Protein AF-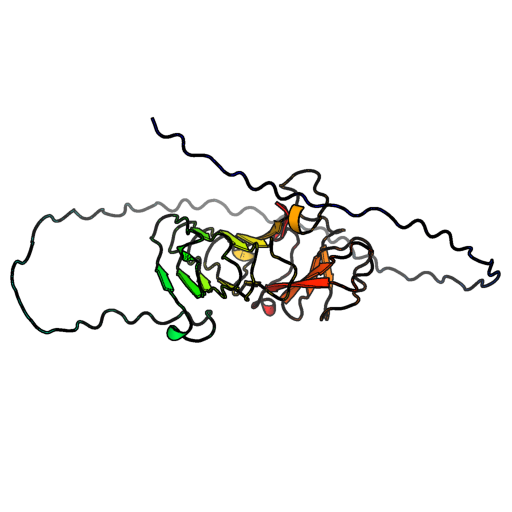A0A4Q5X1A2-F1 (afdb_monomer_lite)

Foldseek 3Di:
DDDDDDDDDDDDDDDDDDDDDDDDDDDDDDDDDDDDDDDDDDDDDDDDDDDDDDDDDDDDDDDDDPDDDDDDDDDDDDDDDDPPPDPPDFPPPLDPDGPVQAPEEAEADLEEEEDDLVCQPAAYEYEQHQYAYEAEAHDEPYQYEYANAHYAYEHAHAEYNEEHEYEDHAAAYEYEFNYDLPPYAYEYEDADVVRNHAYEYACVSQVNDDPDQWDQDDPLQEFEDEPPPAAWDPRFARHQWYAHLVFQWIWGQRPNPRGSGGIGTHYGHRVSVPDDDDSSRYTYD

Structure (mmCIF, N/CA/C/O backbone):
data_AF-A0A4Q5X1A2-F1
#
_entry.id   AF-A0A4Q5X1A2-F1
#
loop_
_atom_site.group_PDB
_atom_site.id
_atom_site.type_symbol
_atom_site.label_atom_id
_atom_site.label_alt_id
_atom_site.label_comp_id
_atom_site.label_asym_id
_atom_site.label_entity_id
_atom_site.label_seq_id
_atom_site.pdbx_PDB_ins_code
_atom_site.Cartn_x
_atom_site.Cartn_y
_atom_site.Cartn_z
_atom_site.occupancy
_atom_site.B_iso_or_equiv
_atom_site.auth_seq_id
_atom_site.auth_comp_id
_atom_site.auth_asym_id
_atom_site.auth_atom_id
_atom_site.pdbx_PDB_model_num
ATOM 1 N N . MET A 1 1 ? -47.545 12.948 -7.228 1.00 41.12 1 MET A N 1
ATOM 2 C CA . MET A 1 1 ? -46.654 12.732 -8.387 1.00 41.12 1 MET A CA 1
ATOM 3 C C . MET A 1 1 ? -45.621 13.848 -8.419 1.00 41.12 1 MET A C 1
ATOM 5 O O . MET A 1 1 ? -45.962 14.964 -8.785 1.00 41.12 1 MET A O 1
ATOM 9 N N . ARG A 1 2 ? -44.400 13.585 -7.950 1.00 36.50 2 ARG A N 1
ATOM 10 C CA . ARG A 1 2 ? -43.239 14.474 -8.102 1.00 36.50 2 ARG A CA 1
ATOM 11 C C . ARG A 1 2 ? -42.151 13.630 -8.758 1.00 36.50 2 ARG A C 1
ATOM 13 O O . ARG A 1 2 ? -41.716 12.661 -8.148 1.00 36.50 2 ARG A O 1
ATOM 20 N N . LEU A 1 3 ? -41.805 13.939 -10.007 1.00 39.50 3 LEU A N 1
ATOM 21 C CA . LEU A 1 3 ? -40.673 13.314 -10.687 1.00 39.50 3 LEU A CA 1
ATOM 22 C C . LEU A 1 3 ? -39.382 13.908 -10.115 1.00 39.50 3 LEU A 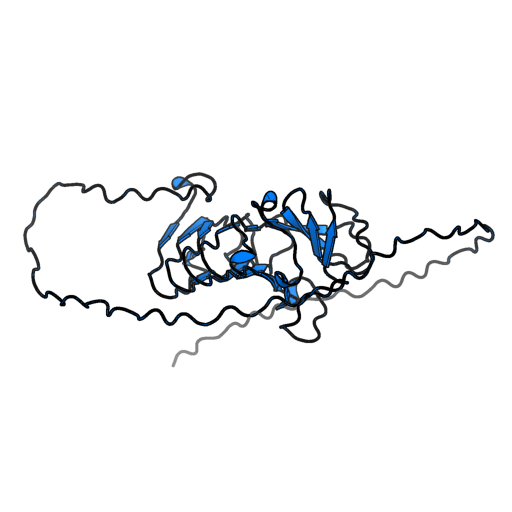C 1
ATOM 24 O O . LEU A 1 3 ? -39.215 15.126 -10.120 1.00 39.50 3 LEU A O 1
ATOM 28 N N . ARG A 1 4 ? -38.497 13.046 -9.608 1.00 50.09 4 ARG A N 1
ATOM 29 C CA . ARG A 1 4 ? -37.097 13.381 -9.334 1.00 50.09 4 ARG A CA 1
ATOM 30 C C . ARG A 1 4 ? -36.339 13.257 -10.655 1.00 50.09 4 ARG A C 1
ATOM 32 O O . ARG A 1 4 ? -36.390 12.206 -11.286 1.00 50.09 4 ARG A O 1
ATOM 39 N N . GLY A 1 5 ? -35.718 14.350 -11.090 1.00 40.12 5 GLY A N 1
ATOM 40 C CA . GLY A 1 5 ? -34.786 14.347 -12.210 1.00 40.12 5 GLY A CA 1
ATOM 41 C C . GLY A 1 5 ? -33.450 13.791 -11.738 1.00 40.12 5 GLY A C 1
ATOM 42 O O . GLY A 1 5 ? -32.886 14.303 -10.777 1.00 40.12 5 GLY A O 1
ATOM 43 N N . VAL A 1 6 ? -32.988 12.732 -12.393 1.00 44.62 6 VAL A N 1
ATOM 44 C CA . VAL A 1 6 ? -31.621 12.225 -12.272 1.00 44.62 6 VAL A CA 1
ATOM 45 C C . VAL A 1 6 ? -30.767 13.070 -13.213 1.00 44.62 6 VAL A C 1
ATOM 47 O O . VAL A 1 6 ? -31.041 13.124 -14.412 1.00 44.62 6 VAL A O 1
ATOM 50 N N . VAL A 1 7 ? -29.783 13.777 -12.664 1.00 36.59 7 VAL A N 1
ATOM 51 C CA . VAL A 1 7 ? -28.738 14.444 -13.442 1.00 36.59 7 VAL A CA 1
ATOM 52 C C . VAL A 1 7 ? -27.581 13.459 -13.516 1.00 36.59 7 VAL A C 1
ATOM 54 O O . VAL A 1 7 ? -26.894 13.245 -12.526 1.00 36.59 7 VAL A O 1
ATOM 57 N N . VAL A 1 8 ? -27.414 12.818 -14.670 1.00 40.81 8 VAL A N 1
ATOM 58 C CA . VAL A 1 8 ? -26.218 12.030 -14.982 1.00 40.81 8 VAL A CA 1
ATOM 59 C C . VAL A 1 8 ? -25.186 13.010 -15.530 1.00 40.81 8 VAL A C 1
ATOM 61 O O . VAL A 1 8 ? -25.390 13.580 -16.604 1.00 40.81 8 VAL A O 1
ATOM 64 N N . ALA A 1 9 ? -24.120 13.257 -14.774 1.00 37.28 9 ALA A N 1
ATOM 65 C CA . ALA A 1 9 ? -22.964 13.993 -15.262 1.00 37.28 9 ALA A CA 1
ATOM 66 C C . ALA A 1 9 ? -22.129 13.045 -16.133 1.00 37.28 9 ALA A C 1
ATOM 68 O O . ALA A 1 9 ? -21.483 12.131 -15.637 1.00 37.28 9 ALA A O 1
ATOM 69 N N . LEU A 1 10 ? -22.206 13.233 -17.449 1.00 38.81 10 LEU A N 1
ATOM 70 C CA . LEU A 1 10 ? -21.356 12.552 -18.419 1.00 38.81 10 LEU A CA 1
ATOM 71 C C . LEU A 1 10 ? -20.043 13.338 -18.521 1.00 38.81 10 LEU A C 1
ATOM 73 O O . LEU A 1 10 ? -20.031 14.435 -19.083 1.00 38.81 10 LEU A O 1
ATOM 77 N N . VAL A 1 11 ? -18.956 12.801 -17.967 1.00 38.81 11 VAL A N 1
ATOM 78 C CA . VAL A 1 11 ? -17.607 13.343 -18.171 1.00 38.81 11 VAL A CA 1
ATOM 79 C C . VAL A 1 11 ? -17.145 12.918 -19.564 1.00 38.81 11 VAL A C 1
ATOM 81 O O . VAL A 1 11 ? -16.980 11.737 -19.852 1.00 38.81 11 VAL A O 1
ATOM 84 N N . LEU A 1 12 ? -17.016 13.892 -20.464 1.00 38.06 12 LEU A N 1
ATOM 85 C CA . LEU A 1 12 ? -16.553 13.690 -21.833 1.00 38.06 12 LEU A CA 1
ATOM 86 C C . LEU A 1 12 ? -15.067 14.069 -21.897 1.00 38.06 12 LEU A C 1
ATOM 88 O O . LEU A 1 12 ? -14.736 15.255 -21.900 1.00 38.06 12 LEU A O 1
ATOM 92 N N . VAL A 1 13 ? -14.177 13.078 -21.954 1.00 41.12 13 VAL A N 1
ATOM 93 C CA . VAL A 1 13 ? -12.744 13.305 -22.192 1.00 41.12 13 VAL A CA 1
ATOM 94 C C . VAL A 1 13 ? -12.543 13.604 -23.681 1.00 41.12 13 VAL A C 1
ATOM 96 O O . VAL A 1 13 ? -12.752 12.755 -24.547 1.00 41.12 13 VAL A O 1
ATOM 99 N N . LEU A 1 14 ? -12.191 14.851 -23.997 1.00 37.91 14 LEU A N 1
ATOM 100 C CA . LEU A 1 14 ? -11.848 15.294 -25.349 1.00 37.91 14 LEU A CA 1
ATOM 101 C C . LEU A 1 14 ? -10.360 15.030 -25.608 1.00 37.91 14 LEU A C 1
ATOM 103 O O . LEU A 1 14 ? -9.511 15.848 -25.263 1.00 37.91 14 LEU A O 1
ATOM 107 N N . ALA A 1 15 ? -10.050 13.915 -26.270 1.00 39.47 15 ALA A N 1
ATOM 108 C CA . ALA A 1 15 ? -8.731 13.690 -26.851 1.00 39.47 15 ALA A CA 1
ATOM 109 C C . ALA A 1 15 ? -8.497 14.683 -28.007 1.00 39.47 15 ALA A C 1
ATOM 111 O O . ALA A 1 15 ? -9.143 14.622 -29.058 1.00 39.47 15 ALA A O 1
ATOM 112 N N . SER A 1 16 ? -7.579 15.629 -27.805 1.00 50.22 16 SER A N 1
ATOM 113 C CA . SER A 1 16 ? -7.167 16.601 -28.817 1.00 50.22 16 SER A CA 1
ATOM 114 C C . SER A 1 16 ? -6.125 15.987 -29.754 1.00 50.22 16 SER A C 1
ATOM 116 O O . SER A 1 16 ? -4.925 16.067 -29.509 1.00 50.22 16 SER A O 1
ATOM 118 N N . ALA A 1 17 ? -6.578 15.427 -30.874 1.00 47.50 17 ALA A N 1
ATOM 119 C CA . ALA A 1 17 ? -5.714 15.095 -32.001 1.00 47.50 17 ALA A CA 1
ATOM 120 C C . ALA A 1 17 ? -5.548 16.310 -32.931 1.00 47.50 17 ALA A C 1
ATOM 122 O O . ALA A 1 17 ? -6.506 16.704 -33.596 1.00 47.50 17 ALA A O 1
ATOM 123 N N . CYS A 1 18 ? -4.339 16.878 -33.022 1.00 41.91 18 CYS A N 1
ATOM 124 C CA . CYS A 1 18 ? -3.828 17.544 -34.233 1.00 41.91 18 CYS A CA 1
ATOM 125 C C . CYS A 1 18 ? -2.366 17.985 -34.068 1.00 41.91 18 CYS A C 1
ATOM 127 O O . CYS A 1 18 ? -2.064 18.821 -33.222 1.00 41.91 18 CYS A O 1
ATOM 129 N N . GLY A 1 19 ? -1.479 17.511 -34.952 1.00 39.69 19 GLY A N 1
ATOM 130 C CA . GLY A 1 19 ? -0.118 18.043 -35.031 1.00 39.69 19 GLY A CA 1
ATOM 131 C C . GLY A 1 19 ? 0.848 17.335 -35.981 1.00 39.69 19 GLY A C 1
ATOM 132 O O . GLY A 1 19 ? 1.972 17.054 -35.586 1.00 39.69 19 GLY A O 1
ATOM 133 N N . GLU A 1 20 ? 0.456 17.053 -37.229 1.00 48.28 20 GLU A N 1
ATOM 134 C CA . GLU A 1 20 ? 1.381 16.599 -38.284 1.00 48.28 20 GLU A CA 1
ATOM 135 C C . GLU A 1 20 ? 2.500 17.631 -38.536 1.00 48.28 20 GLU A C 1
ATOM 137 O O . GLU A 1 20 ? 2.298 18.659 -39.186 1.00 48.28 20 GLU A O 1
ATOM 142 N N . GLY A 1 21 ? 3.713 17.326 -38.068 1.00 45.66 21 GLY A N 1
ATOM 143 C CA . GLY A 1 21 ? 4.935 18.079 -38.346 1.00 45.66 21 GLY A CA 1
ATOM 144 C C . GLY A 1 21 ? 5.944 17.252 -39.141 1.00 45.66 21 GLY A C 1
ATOM 145 O O . GLY A 1 21 ? 6.833 16.623 -38.577 1.00 45.66 21 GLY A O 1
ATOM 146 N N . ARG A 1 22 ? 5.844 17.264 -40.477 1.00 54.28 22 ARG A N 1
ATOM 147 C CA . ARG A 1 22 ? 6.863 16.685 -41.374 1.00 54.28 22 ARG A CA 1
ATOM 148 C C . ARG A 1 22 ? 8.148 17.522 -41.336 1.00 54.28 22 ARG A C 1
ATOM 150 O O . ARG A 1 22 ? 8.231 18.554 -41.999 1.00 54.28 22 ARG A O 1
ATOM 157 N N . GLY A 1 23 ? 9.169 17.040 -40.629 1.00 47.88 23 GLY A N 1
ATOM 158 C CA . GLY A 1 23 ? 10.534 17.578 -40.642 1.00 47.88 23 GLY A CA 1
ATOM 159 C C . GLY A 1 23 ? 11.531 16.597 -41.266 1.00 47.88 23 GLY A C 1
ATOM 160 O O . GLY A 1 23 ? 11.718 15.490 -40.778 1.00 47.88 23 GLY A O 1
ATOM 161 N N . ARG A 1 24 ? 12.167 16.999 -42.372 1.00 45.41 24 ARG A N 1
ATOM 162 C CA . ARG A 1 24 ? 13.203 16.252 -43.109 1.00 45.41 24 ARG A CA 1
ATOM 163 C C . ARG A 1 24 ? 14.422 15.915 -42.233 1.00 45.41 24 ARG A C 1
ATOM 165 O O . ARG A 1 24 ? 15.010 16.822 -41.653 1.00 45.41 24 ARG A O 1
ATOM 172 N N . LYS A 1 25 ? 14.888 14.662 -42.278 1.00 47.09 25 LYS A N 1
ATOM 173 C CA . LYS A 1 25 ? 16.227 14.248 -41.814 1.00 47.09 25 LYS A CA 1
ATOM 174 C C . LYS A 1 25 ? 17.244 14.368 -42.967 1.00 47.09 25 LYS A C 1
ATOM 176 O O . LYS A 1 25 ? 16.955 13.858 -44.053 1.00 47.09 25 LYS A O 1
ATOM 181 N N . PRO A 1 26 ? 18.411 15.015 -42.790 1.00 56.75 26 PRO A N 1
ATOM 182 C CA . PRO A 1 26 ? 19.536 14.850 -43.701 1.00 56.75 26 PRO A CA 1
ATOM 183 C C . PRO A 1 26 ? 20.290 13.551 -43.387 1.00 56.75 26 PRO A C 1
ATOM 185 O O . PRO A 1 26 ? 20.388 13.130 -42.236 1.00 56.75 26 PRO A O 1
ATOM 188 N N . ALA A 1 27 ? 20.810 12.928 -44.441 1.00 49.41 27 ALA A N 1
ATOM 189 C CA . ALA A 1 27 ? 21.692 11.775 -44.370 1.00 49.41 27 ALA A CA 1
ATOM 190 C C . ALA A 1 27 ? 22.986 12.128 -43.620 1.00 49.41 27 ALA A C 1
ATOM 192 O O . ALA A 1 27 ? 23.636 13.122 -43.951 1.00 49.41 27 ALA A O 1
ATOM 193 N N . VAL A 1 28 ? 23.363 11.294 -42.651 1.00 52.69 28 VAL A N 1
ATOM 194 C CA . VAL A 1 28 ? 24.725 11.232 -42.118 1.00 52.69 28 VAL A CA 1
ATOM 195 C C . VAL A 1 28 ? 25.227 9.820 -42.361 1.00 52.69 28 VAL A C 1
ATOM 197 O O . VAL A 1 28 ? 24.638 8.841 -41.910 1.00 52.69 28 VAL A O 1
ATOM 200 N N . ASP A 1 29 ? 26.277 9.776 -43.165 1.00 49.78 29 ASP A N 1
ATOM 201 C CA . ASP A 1 29 ? 27.055 8.616 -43.558 1.00 49.78 29 ASP A CA 1
ATOM 202 C C . ASP A 1 29 ? 28.191 8.423 -42.539 1.00 49.78 29 ASP A C 1
ATOM 204 O O . ASP A 1 29 ? 28.798 9.407 -42.106 1.00 49.78 29 ASP A O 1
ATOM 208 N N . GLY A 1 30 ? 28.518 7.170 -42.221 1.00 44.53 30 GLY A N 1
ATOM 209 C CA . GLY A 1 30 ? 29.829 6.785 -41.689 1.00 44.53 30 GLY A CA 1
ATOM 210 C C . GLY A 1 30 ? 29.944 6.573 -40.176 1.00 44.53 30 GLY A C 1
ATOM 211 O O . GLY A 1 30 ? 29.879 7.511 -39.386 1.00 44.53 30 GLY A O 1
ATOM 212 N N . GLY A 1 31 ? 30.255 5.332 -39.789 1.00 42.59 31 GLY A N 1
ATOM 213 C CA . GLY A 1 31 ? 30.746 5.011 -38.450 1.00 42.59 31 GLY A CA 1
ATOM 214 C C . GLY A 1 31 ? 30.705 3.524 -38.117 1.00 42.59 31 GLY A C 1
ATOM 215 O O . GLY A 1 31 ? 29.957 3.122 -37.236 1.00 42.59 31 GLY A O 1
ATOM 216 N N . GLU A 1 32 ? 31.493 2.704 -38.817 1.00 47.75 32 GLU A N 1
ATOM 217 C CA . GLU A 1 32 ? 31.773 1.325 -38.400 1.00 47.75 32 GLU A CA 1
ATOM 218 C C . GLU A 1 32 ? 32.539 1.341 -37.063 1.00 47.75 32 GLU A C 1
ATOM 220 O O . GLU A 1 32 ? 33.658 1.850 -36.983 1.00 47.75 32 GLU A O 1
ATOM 225 N N . GLY A 1 33 ? 31.931 0.793 -36.008 1.00 42.25 33 GLY A N 1
ATOM 226 C CA . GLY A 1 33 ? 32.514 0.668 -34.672 1.00 42.25 33 GLY A CA 1
ATOM 227 C C . GLY A 1 33 ? 32.121 -0.671 -34.056 1.00 42.25 33 GLY A C 1
ATOM 228 O O . GLY A 1 33 ? 30.944 -0.932 -33.843 1.00 42.25 33 GLY A O 1
ATOM 229 N N . GLY A 1 34 ? 33.115 -1.536 -33.855 1.00 43.09 34 GLY A N 1
ATOM 230 C CA . GLY A 1 34 ? 32.984 -2.964 -33.567 1.00 43.09 34 GLY A CA 1
ATOM 231 C C . GLY A 1 34 ? 32.098 -3.356 -32.383 1.00 43.09 34 GLY A C 1
ATOM 232 O O . GLY A 1 34 ? 32.237 -2.847 -31.274 1.00 43.09 34 GLY A O 1
ATOM 233 N N . SER A 1 35 ? 31.271 -4.371 -32.620 1.00 43.28 35 SER A N 1
ATOM 234 C CA . SER A 1 35 ? 30.628 -5.179 -31.589 1.00 43.28 35 SER A CA 1
ATOM 235 C C . SER A 1 35 ? 31.590 -6.288 -31.150 1.00 43.28 35 SER A C 1
ATOM 237 O O . SER A 1 35 ? 31.894 -7.200 -31.920 1.00 43.28 35 SER A O 1
ATOM 239 N N . GLY A 1 36 ? 32.088 -6.200 -29.918 1.00 45.19 36 GLY A N 1
ATOM 240 C CA . GLY A 1 36 ? 32.589 -7.364 -29.188 1.00 45.19 36 GLY A CA 1
ATOM 241 C C . GLY A 1 36 ? 31.414 -8.041 -28.470 1.00 45.19 36 GLY A C 1
ATOM 242 O O . GLY A 1 36 ? 30.529 -7.328 -27.998 1.00 45.19 36 GLY A O 1
ATOM 243 N N . PRO A 1 37 ? 31.352 -9.380 -28.400 1.00 52.47 37 PRO A N 1
ATOM 244 C CA . PRO A 1 37 ? 30.303 -10.059 -27.652 1.00 52.47 37 PRO A CA 1
ATOM 245 C C . PRO A 1 37 ? 30.511 -9.841 -26.149 1.00 52.47 37 PRO A C 1
ATOM 247 O O . PRO A 1 37 ? 31.589 -10.112 -25.620 1.00 52.47 37 PRO A O 1
ATOM 250 N N . VAL A 1 38 ? 29.477 -9.336 -25.478 1.00 45.06 38 VAL A N 1
ATOM 251 C CA . VAL A 1 38 ? 29.376 -9.350 -24.017 1.00 45.06 38 VAL A CA 1
ATOM 252 C C . VAL A 1 38 ? 28.841 -10.729 -23.634 1.00 45.06 38 VAL A C 1
ATOM 254 O O . VAL A 1 38 ? 27.737 -11.097 -24.031 1.00 45.06 38 VAL A O 1
ATOM 257 N N . ASP A 1 39 ? 29.662 -11.502 -22.923 1.00 40.12 39 ASP A N 1
ATOM 258 C CA . ASP A 1 39 ? 29.277 -12.767 -22.297 1.00 40.12 39 ASP A CA 1
ATOM 259 C C . ASP A 1 39 ? 28.181 -12.499 -21.256 1.00 40.12 39 ASP A C 1
ATOM 261 O O . ASP A 1 39 ? 28.439 -11.933 -20.192 1.00 40.12 39 ASP A O 1
ATOM 265 N N . VAL A 1 40 ? 26.952 -12.912 -21.561 1.00 46.06 40 VAL A N 1
ATOM 266 C CA . VAL A 1 40 ? 25.879 -13.030 -20.571 1.00 46.06 40 VAL A CA 1
ATOM 267 C C . VAL A 1 40 ? 26.088 -14.364 -19.861 1.00 46.06 40 VAL A C 1
ATOM 269 O O . VAL A 1 40 ? 25.962 -15.432 -20.461 1.00 46.06 40 VAL A O 1
ATOM 272 N N . GLY A 1 41 ? 26.469 -14.288 -18.586 1.00 39.00 41 GLY A N 1
ATOM 273 C CA . GLY A 1 41 ? 26.680 -15.439 -17.718 1.00 39.00 41 GLY A CA 1
ATOM 274 C C . GLY A 1 41 ? 25.435 -16.318 -17.653 1.00 39.00 41 GLY A C 1
ATOM 275 O O . GLY A 1 41 ? 24.393 -15.922 -17.143 1.00 39.00 41 GLY A O 1
ATOM 276 N N . GLN A 1 42 ? 25.569 -17.526 -18.184 1.00 39.75 42 GLN A N 1
ATOM 277 C CA . GLN A 1 42 ? 24.570 -18.578 -18.154 1.00 39.75 42 GLN A CA 1
ATOM 278 C C . GLN A 1 42 ? 24.448 -19.099 -16.711 1.00 39.75 42 GLN A C 1
ATOM 280 O O . GLN A 1 42 ? 25.316 -19.832 -16.233 1.00 39.75 42 GLN A O 1
ATOM 285 N N . ALA A 1 43 ? 23.398 -18.686 -15.997 1.00 44.62 43 ALA A N 1
ATOM 286 C CA . ALA A 1 43 ? 23.054 -19.245 -14.694 1.00 44.62 43 ALA A CA 1
ATOM 287 C C . ALA A 1 43 ? 22.693 -20.730 -14.860 1.00 44.62 43 ALA A C 1
ATOM 289 O O . ALA A 1 43 ? 21.877 -21.106 -15.704 1.00 44.62 43 ALA A O 1
ATOM 290 N N . GLY A 1 44 ? 23.379 -21.583 -14.100 1.00 39.00 44 GLY A N 1
ATOM 291 C CA . GLY A 1 44 ? 23.218 -23.028 -14.152 1.00 39.00 44 GLY A CA 1
ATOM 292 C C . GLY A 1 44 ? 21.842 -23.461 -13.660 1.00 39.00 44 GLY A C 1
ATOM 293 O O . GLY A 1 44 ? 21.405 -23.063 -12.584 1.00 39.00 44 GLY A O 1
ATOM 294 N N . ALA A 1 45 ? 21.193 -24.326 -14.436 1.00 40.81 45 ALA A N 1
ATOM 295 C CA . ALA A 1 45 ? 20.041 -25.091 -13.992 1.00 40.81 45 ALA A CA 1
ATOM 296 C C . ALA A 1 45 ? 20.481 -26.048 -12.870 1.00 40.81 45 ALA A C 1
ATOM 298 O O . ALA A 1 45 ? 21.113 -27.074 -13.125 1.00 40.81 45 ALA A O 1
ATOM 299 N N . GLY A 1 46 ? 20.189 -25.679 -11.624 1.00 39.59 46 GLY A N 1
ATOM 300 C CA . GLY A 1 46 ? 20.204 -26.593 -10.490 1.00 39.59 46 GLY A CA 1
ATOM 301 C C . GLY A 1 46 ? 18.886 -27.357 -10.454 1.00 39.59 46 GLY A C 1
ATOM 302 O O . GLY A 1 46 ? 17.826 -26.758 -10.309 1.00 39.59 46 GLY A O 1
ATOM 303 N N . GLU A 1 47 ? 18.950 -28.675 -10.620 1.00 43.28 47 GLU A N 1
ATOM 304 C CA . GLU A 1 47 ? 17.814 -29.579 -10.450 1.00 43.28 47 GLU A CA 1
ATOM 305 C C . GLU A 1 47 ? 17.309 -29.511 -8.998 1.00 43.28 47 GLU A C 1
ATOM 307 O O . GLU A 1 47 ? 17.965 -29.995 -8.072 1.00 43.28 47 GLU A O 1
ATOM 312 N N . ALA A 1 48 ? 16.135 -28.911 -8.793 1.00 41.34 48 ALA A N 1
ATOM 313 C CA . ALA A 1 48 ? 15.439 -28.945 -7.516 1.00 41.34 48 ALA A CA 1
ATOM 314 C C . ALA A 1 48 ? 14.825 -30.338 -7.307 1.00 41.34 48 ALA A C 1
ATOM 316 O O . ALA A 1 48 ? 13.953 -30.786 -8.052 1.00 41.34 48 ALA A O 1
ATOM 317 N N . SER A 1 49 ? 15.312 -31.038 -6.284 1.00 51.91 49 SER A N 1
ATOM 318 C CA . SER A 1 49 ? 14.690 -32.258 -5.774 1.00 51.91 49 SER A CA 1
ATOM 319 C C . SER A 1 49 ? 13.417 -31.895 -5.011 1.00 51.91 49 SER A C 1
ATOM 321 O O . SER A 1 49 ? 13.449 -31.044 -4.127 1.00 51.91 49 SER A O 1
ATOM 323 N N . ALA A 1 50 ? 12.310 -32.556 -5.350 1.00 49.53 50 ALA A N 1
ATOM 324 C CA . ALA A 1 50 ? 11.020 -32.389 -4.690 1.00 49.53 50 ALA A CA 1
ATOM 325 C C . ALA A 1 50 ? 11.103 -32.713 -3.181 1.00 49.53 50 ALA A C 1
ATOM 327 O O . ALA A 1 50 ? 11.617 -33.782 -2.828 1.00 49.53 50 ALA A O 1
ATOM 328 N N . PRO A 1 51 ? 10.579 -31.857 -2.285 1.00 53.69 51 PRO A N 1
ATOM 329 C CA . PRO A 1 51 ? 10.407 -32.221 -0.889 1.00 53.69 51 PRO A CA 1
ATOM 330 C C . PRO A 1 51 ? 9.223 -33.182 -0.718 1.00 53.69 51 PRO A C 1
ATOM 332 O O . PRO A 1 51 ? 8.169 -33.050 -1.341 1.00 53.69 51 PRO A O 1
ATOM 335 N N . ALA A 1 52 ? 9.435 -34.188 0.127 1.00 49.50 52 ALA A N 1
ATOM 336 C CA . ALA A 1 52 ? 8.429 -35.158 0.528 1.00 49.50 52 ALA A CA 1
ATOM 337 C C . ALA A 1 52 ? 7.315 -34.488 1.348 1.00 49.50 52 ALA A C 1
ATOM 339 O O . ALA A 1 52 ? 7.591 -33.690 2.240 1.00 49.50 52 ALA A O 1
ATOM 340 N N . ALA A 1 53 ? 6.068 -34.863 1.061 1.00 47.09 53 ALA A N 1
ATOM 341 C CA . ALA A 1 53 ? 4.888 -34.443 1.807 1.00 47.09 53 ALA A CA 1
ATOM 342 C C . ALA A 1 53 ? 4.960 -34.906 3.278 1.00 47.09 53 ALA A C 1
ATOM 344 O O . ALA A 1 53 ? 5.169 -36.103 3.510 1.00 47.09 53 ALA A O 1
ATOM 345 N N . PRO A 1 54 ? 4.755 -34.020 4.270 1.00 57.75 54 PRO A N 1
ATOM 346 C CA . PRO A 1 54 ? 4.490 -34.451 5.630 1.00 57.75 54 PRO A CA 1
ATOM 347 C C . PRO A 1 54 ? 3.025 -34.872 5.795 1.00 57.75 54 PRO A C 1
ATOM 349 O O . PRO A 1 54 ? 2.090 -34.252 5.290 1.00 57.75 54 PRO A O 1
ATOM 352 N N . GLU A 1 55 ? 2.872 -35.993 6.491 1.00 46.03 55 GLU A N 1
ATOM 353 C CA . GLU A 1 55 ? 1.625 -36.680 6.793 1.00 46.03 55 GLU A CA 1
ATOM 354 C C . GLU A 1 55 ? 0.712 -35.856 7.714 1.00 46.03 55 GLU A C 1
ATOM 356 O O . GLU A 1 55 ? 1.167 -35.128 8.596 1.00 46.03 55 GLU A O 1
ATOM 361 N N . GLY A 1 56 ? -0.597 -36.006 7.501 1.00 46.69 56 GLY A N 1
ATOM 362 C CA . GLY A 1 56 ? -1.642 -35.264 8.192 1.00 46.69 56 GLY A CA 1
ATOM 363 C C . GLY A 1 56 ? -1.682 -35.470 9.708 1.00 46.69 56 GLY A C 1
ATOM 364 O O . GLY A 1 56 ? -1.596 -36.589 10.217 1.00 46.69 56 GLY A O 1
ATOM 365 N N . GLY A 1 57 ? -1.914 -34.367 10.417 1.00 42.09 57 GLY A N 1
ATOM 366 C CA . GLY A 1 57 ? -2.317 -34.339 11.816 1.00 42.09 57 GLY A CA 1
ATOM 367 C C . GLY A 1 57 ? -3.715 -33.743 11.939 1.00 42.09 57 GLY A C 1
ATOM 368 O O . GLY A 1 57 ? -3.890 -32.536 11.837 1.00 42.09 57 GLY A O 1
ATOM 369 N N . SER A 1 58 ? -4.720 -34.588 12.161 1.00 49.16 58 SER A N 1
ATOM 370 C CA . SER A 1 58 ? -6.072 -34.160 12.526 1.00 49.16 58 SER A CA 1
ATOM 371 C C . SER A 1 58 ? -6.103 -33.768 14.009 1.00 49.16 58 SER A C 1
ATOM 373 O O . SER A 1 58 ? -6.220 -34.640 14.875 1.00 49.16 58 SER A O 1
ATOM 375 N N . GLY A 1 59 ? -5.967 -32.475 14.304 1.00 42.66 59 GLY A N 1
ATOM 376 C CA . GLY A 1 59 ? -6.230 -31.900 15.624 1.00 42.66 59 GLY A CA 1
ATOM 377 C C . GLY A 1 59 ? -7.716 -31.584 15.767 1.00 42.66 59 GLY A C 1
ATOM 378 O O . GLY A 1 59 ? -8.274 -30.855 14.954 1.00 42.66 59 GLY A O 1
ATOM 379 N N . GLY A 1 60 ? -8.375 -32.196 16.750 1.00 40.16 60 GLY A N 1
ATOM 380 C CA . GLY A 1 60 ? -9.797 -32.002 17.015 1.00 40.16 60 GLY A CA 1
ATOM 381 C C . GLY A 1 60 ? -10.089 -30.618 17.588 1.00 40.16 60 GLY A C 1
ATOM 382 O O . GLY A 1 60 ? -9.440 -30.196 18.540 1.00 40.16 60 GLY A O 1
ATOM 383 N N . ALA A 1 61 ? -11.095 -29.955 17.022 1.00 40.66 61 ALA A N 1
ATOM 384 C CA . ALA A 1 61 ? -11.718 -28.779 17.607 1.00 40.66 61 ALA A CA 1
ATOM 385 C C . ALA A 1 61 ? -12.438 -29.171 18.908 1.00 40.66 61 ALA A C 1
ATOM 387 O O . ALA A 1 61 ? -13.314 -30.044 18.905 1.00 40.66 61 ALA A O 1
ATOM 388 N N . GLU A 1 62 ? -12.063 -28.538 20.018 1.00 49.97 62 GLU A N 1
ATOM 389 C CA . GLU A 1 62 ? -12.877 -28.544 21.231 1.00 49.97 62 GLU A CA 1
ATOM 390 C C . GLU A 1 62 ? -14.054 -27.565 21.058 1.00 49.97 62 GLU A C 1
ATOM 392 O O . GLU A 1 62 ? -13.881 -26.493 20.478 1.00 49.97 62 GLU A O 1
ATOM 397 N N . PRO A 1 63 ? -15.269 -27.913 21.517 1.00 52.75 63 PRO A N 1
ATOM 398 C CA . PRO A 1 63 ? -16.422 -27.030 21.415 1.00 52.75 63 PRO A CA 1
ATOM 399 C C . PRO A 1 63 ? -16.296 -25.856 22.393 1.00 52.75 63 PRO A C 1
ATOM 401 O O . PRO A 1 63 ? -16.175 -26.055 23.602 1.00 52.75 63 PRO A O 1
ATOM 404 N N . ILE A 1 64 ? -16.380 -24.637 21.859 1.00 49.72 64 ILE A N 1
ATOM 405 C CA . ILE A 1 64 ? -16.524 -23.406 22.637 1.00 49.72 64 ILE A CA 1
ATOM 406 C C . ILE A 1 64 ? -17.929 -23.404 23.257 1.00 49.72 64 ILE A C 1
ATOM 408 O O . ILE A 1 64 ? -18.947 -23.439 22.561 1.00 49.72 64 ILE A O 1
ATOM 412 N N . ASP A 1 65 ? -17.960 -23.422 24.587 1.00 51.94 65 ASP A N 1
ATOM 413 C CA . ASP A 1 65 ? -19.151 -23.323 25.426 1.00 51.94 65 ASP A CA 1
ATOM 414 C C . ASP A 1 65 ? -19.745 -21.910 25.310 1.00 51.94 65 ASP A C 1
ATOM 416 O O . ASP A 1 65 ? -19.166 -20.926 25.772 1.00 51.94 65 ASP A O 1
ATOM 420 N N . SER A 1 66 ? -20.896 -21.807 24.645 1.00 48.22 66 SER A N 1
ATOM 421 C CA . SER A 1 66 ? -21.669 -20.572 24.502 1.00 48.22 66 SER A CA 1
ATOM 422 C C . SER A 1 66 ? -22.458 -20.323 25.787 1.00 48.22 66 SER A C 1
ATOM 424 O O . SER A 1 66 ? -23.614 -20.725 25.940 1.00 48.22 66 SER A O 1
ATOM 426 N N . GLY A 1 67 ? -21.796 -19.656 26.732 1.00 41.16 67 GLY A N 1
ATOM 427 C CA . GLY A 1 67 ? -22.377 -19.190 27.985 1.00 41.16 67 GLY A CA 1
ATOM 428 C C . GLY A 1 67 ? -23.488 -18.158 27.775 1.00 41.16 67 GLY A C 1
ATOM 429 O O . GLY A 1 67 ? -23.226 -16.982 27.566 1.00 41.16 67 GLY A O 1
ATOM 430 N N . ASP A 1 68 ? -24.718 -18.660 27.843 1.00 50.53 68 ASP A N 1
ATOM 431 C CA . ASP A 1 68 ? -25.934 -18.109 28.457 1.00 50.53 68 ASP A CA 1
ATOM 432 C C . ASP A 1 68 ? -26.154 -16.578 28.453 1.00 50.53 68 ASP A C 1
ATOM 434 O O . ASP A 1 68 ? -25.524 -15.797 29.172 1.00 50.53 68 ASP A O 1
ATOM 438 N N . ALA A 1 69 ? -27.178 -16.173 27.699 1.00 49.94 69 ALA A N 1
ATOM 439 C CA . ALA A 1 69 ? -27.741 -14.833 27.669 1.00 49.94 69 ALA A CA 1
ATOM 440 C C . ALA A 1 69 ? -28.483 -14.516 28.982 1.00 49.94 69 ALA A C 1
ATOM 442 O O . ALA A 1 69 ? -29.652 -14.855 29.170 1.00 49.94 69 ALA A O 1
ATOM 443 N N . GLY A 1 70 ? -27.807 -13.807 29.886 1.00 43.16 70 GLY A N 1
ATOM 444 C CA . GLY A 1 70 ? -28.416 -13.233 31.082 1.00 43.16 70 GLY A CA 1
ATOM 445 C C . GLY A 1 70 ? -29.238 -11.979 30.774 1.00 43.16 70 GLY A C 1
ATOM 446 O O . GLY A 1 70 ? -28.709 -10.870 30.726 1.00 43.16 70 GLY A O 1
ATOM 447 N N . GLU A 1 71 ? -30.553 -12.141 30.628 1.00 50.31 71 GLU A N 1
ATOM 448 C CA . GLU A 1 71 ? -31.519 -11.049 30.765 1.00 50.31 71 GLU A CA 1
ATOM 449 C C . GLU A 1 71 ? -31.476 -10.445 32.186 1.00 50.31 71 GLU A C 1
ATOM 451 O O . GLU A 1 71 ? -31.595 -11.158 33.182 1.00 50.31 71 GLU A O 1
ATOM 456 N N . GLY A 1 72 ? -31.461 -9.110 32.284 1.00 46.81 72 GLY A N 1
ATOM 457 C CA . GLY A 1 72 ? -32.156 -8.412 33.371 1.00 46.81 72 GLY A CA 1
ATOM 458 C C . GLY A 1 72 ? -31.342 -7.425 34.207 1.00 46.81 72 GLY A C 1
ATOM 459 O O . GLY A 1 72 ? -30.645 -7.796 35.145 1.00 46.81 72 GLY A O 1
ATOM 460 N N . GLY A 1 73 ? -31.593 -6.131 33.983 1.00 37.06 73 GLY A N 1
ATOM 461 C CA . GLY A 1 73 ? -31.347 -5.100 34.992 1.00 37.06 73 GLY A CA 1
ATOM 462 C C . GLY A 1 73 ? -31.155 -3.704 34.415 1.00 37.06 73 GLY A C 1
ATOM 463 O O . GLY A 1 73 ? -30.032 -3.295 34.169 1.00 37.06 73 GLY A O 1
ATOM 464 N N . ARG A 1 74 ? -32.241 -2.938 34.243 1.00 43.97 74 ARG A N 1
ATOM 465 C CA . ARG A 1 74 ? -32.169 -1.475 34.077 1.00 43.97 74 ARG A CA 1
ATOM 466 C C . ARG A 1 74 ? -32.004 -0.826 35.460 1.00 43.97 74 ARG A C 1
ATOM 468 O O . ARG A 1 74 ? -32.969 -0.872 36.228 1.00 43.97 74 ARG A O 1
ATOM 475 N N . PRO A 1 75 ? -30.869 -0.186 35.794 1.00 47.69 75 PRO A N 1
ATOM 476 C CA . PRO A 1 75 ? -30.780 0.629 36.994 1.00 47.69 75 PRO A CA 1
ATOM 477 C C . PRO A 1 75 ? -31.377 2.013 36.708 1.00 47.69 75 PRO A C 1
ATOM 479 O O . PRO A 1 75 ? -30.817 2.827 35.982 1.00 47.69 75 PRO A O 1
ATOM 482 N N . THR A 1 76 ? -32.550 2.286 37.278 1.00 53.09 76 THR A N 1
ATOM 483 C CA . THR A 1 76 ? -33.093 3.645 37.385 1.00 53.09 76 THR A CA 1
ATOM 484 C C . THR A 1 76 ? -32.591 4.271 38.684 1.00 53.09 76 THR A C 1
ATOM 486 O O . THR A 1 76 ? -33.196 4.078 39.739 1.00 53.09 76 THR A O 1
ATOM 489 N N . GLY A 1 77 ? -31.489 5.013 38.613 1.00 44.06 77 GLY A N 1
ATOM 490 C CA . GLY A 1 77 ? -30.975 5.823 39.715 1.00 44.06 77 GLY A CA 1
ATOM 491 C C . GLY A 1 77 ? -30.199 7.027 39.174 1.00 44.06 77 GLY A C 1
ATOM 492 O O . GLY A 1 77 ? -29.335 6.830 38.324 1.00 44.06 77 GLY A O 1
ATOM 493 N N . PRO A 1 78 ? -30.506 8.266 39.602 1.00 58.00 78 PRO A N 1
ATOM 494 C CA . PRO A 1 78 ? -29.752 9.446 39.210 1.00 58.00 78 PRO A CA 1
ATOM 495 C C . PRO A 1 78 ? -28.581 9.629 40.179 1.00 58.00 78 PRO A C 1
ATOM 497 O O . PRO A 1 78 ? -28.702 10.371 41.153 1.00 58.00 78 PRO A O 1
ATOM 500 N N . ASP A 1 79 ? -27.466 8.947 39.920 1.00 49.59 79 ASP A N 1
ATOM 501 C CA . ASP A 1 79 ? -26.205 9.235 40.601 1.00 49.59 79 ASP A CA 1
ATOM 502 C C . ASP A 1 79 ? -25.310 10.103 39.720 1.00 49.59 79 ASP A C 1
ATOM 504 O O . ASP A 1 79 ? -24.955 9.782 38.586 1.00 49.59 79 ASP A O 1
ATOM 508 N N . ALA A 1 80 ? -25.005 11.266 40.278 1.00 52.06 80 ALA A N 1
ATOM 509 C CA . ALA A 1 80 ? -24.099 12.255 39.753 1.00 52.06 80 ALA A CA 1
ATOM 510 C C . ALA A 1 80 ? -22.642 11.840 40.003 1.00 52.06 80 ALA A C 1
ATOM 512 O O . ALA A 1 80 ? -22.301 11.384 41.090 1.00 52.06 80 ALA A O 1
ATOM 513 N N . GLY A 1 81 ? -21.770 12.147 39.041 1.00 50.38 81 GLY A N 1
ATOM 514 C CA . GLY A 1 81 ? -20.373 12.472 39.331 1.00 50.38 81 GLY A CA 1
ATOM 515 C C . GLY A 1 81 ? -19.419 11.290 39.465 1.00 50.38 81 GLY A C 1
ATOM 516 O O . GLY A 1 81 ? -18.843 11.067 40.524 1.00 50.38 81 GLY A O 1
ATOM 517 N N . GLY A 1 82 ? -19.159 10.614 38.353 1.00 45.03 82 GLY A N 1
ATOM 518 C CA . GLY A 1 82 ? -17.945 9.832 38.169 1.00 45.03 82 GLY A CA 1
ATOM 519 C C . GLY A 1 82 ? -17.589 9.869 36.696 1.00 45.03 82 GLY A C 1
ATOM 520 O O . GLY A 1 82 ? -18.196 9.147 35.915 1.00 45.03 82 GLY A O 1
ATOM 521 N N . ALA A 1 83 ? -16.657 10.741 36.307 1.00 53.62 83 ALA A N 1
ATOM 522 C CA . ALA A 1 83 ? -15.987 10.618 35.020 1.00 53.62 83 ALA A CA 1
ATOM 523 C C . ALA A 1 83 ? -15.173 9.321 35.087 1.00 53.62 83 ALA A C 1
ATOM 525 O O . ALA A 1 83 ? -14.030 9.316 35.539 1.00 53.62 83 ALA A O 1
ATOM 526 N N . ALA A 1 84 ? -15.820 8.202 34.766 1.00 49.78 84 ALA A N 1
ATOM 527 C CA . ALA A 1 84 ? -15.124 6.981 34.434 1.00 49.78 84 ALA A CA 1
ATOM 528 C C . ALA A 1 84 ? -14.275 7.344 33.219 1.00 49.78 84 ALA A C 1
ATOM 530 O O . ALA A 1 84 ? -14.818 7.603 32.147 1.00 49.78 84 ALA A O 1
ATOM 531 N N . GLY A 1 85 ? -12.965 7.487 33.430 1.00 50.59 85 GLY A N 1
ATOM 532 C CA . GLY A 1 85 ? -12.024 7.515 32.326 1.00 50.59 85 GLY A CA 1
ATOM 533 C C . GLY A 1 85 ? -12.237 6.213 31.581 1.00 50.59 85 GLY A C 1
ATOM 534 O O . GLY A 1 85 ? -11.899 5.152 32.107 1.00 50.59 85 GLY A O 1
ATOM 535 N N . GLY A 1 86 ? -12.901 6.294 30.428 1.00 58.34 86 GLY A N 1
ATOM 536 C CA . GLY A 1 86 ? -12.901 5.196 29.478 1.00 58.34 86 GLY A CA 1
ATOM 537 C C . GLY A 1 86 ? -11.454 4.834 29.142 1.00 58.34 86 GLY A C 1
ATOM 538 O O . GLY A 1 86 ? -10.549 5.628 29.432 1.00 58.34 86 GLY A O 1
ATOM 539 N N . PRO A 1 87 ? -11.218 3.641 28.579 1.00 65.88 87 PRO A N 1
ATOM 540 C CA . PRO A 1 87 ? -9.910 3.343 28.018 1.00 65.88 87 PRO A CA 1
ATOM 541 C C . PRO A 1 87 ? -9.518 4.512 27.108 1.00 65.88 87 PRO A C 1
ATOM 543 O O . PRO A 1 87 ? -10.301 4.939 26.261 1.00 65.88 87 PRO A O 1
ATOM 546 N N . SER A 1 88 ? -8.367 5.123 27.384 1.00 78.00 88 SER A N 1
ATOM 547 C CA . SER A 1 88 ? -7.806 6.110 26.477 1.00 78.00 88 SER A CA 1
ATOM 548 C C . SER A 1 88 ? -7.377 5.344 25.241 1.00 78.00 88 SER A C 1
ATOM 550 O O . SER A 1 88 ? -6.482 4.509 25.341 1.00 78.00 88 SER A O 1
ATOM 552 N N . PHE A 1 89 ? -8.043 5.600 24.122 1.00 83.94 89 PHE A N 1
ATOM 553 C CA . PHE A 1 89 ? -7.546 5.178 22.827 1.00 83.94 89 PHE A CA 1
ATOM 554 C C . PHE A 1 89 ? -6.161 5.802 22.626 1.00 83.94 89 PHE A C 1
ATOM 556 O O . PHE A 1 89 ? -6.009 7.024 22.735 1.00 83.94 89 PHE A O 1
ATOM 563 N N . GLU A 1 90 ? -5.153 4.963 22.425 1.00 88.50 90 GLU A N 1
ATOM 564 C CA . GLU A 1 90 ? -3.812 5.389 22.042 1.00 88.50 90 GLU A CA 1
ATOM 565 C C . GLU A 1 90 ? -3.673 5.124 20.547 1.00 88.50 90 GLU A C 1
ATOM 567 O O . GLU A 1 90 ? -4.047 4.055 20.075 1.00 88.50 90 GLU A O 1
ATOM 572 N N . LEU A 1 91 ? -3.179 6.120 19.810 1.00 89.12 91 LEU A N 1
ATOM 573 C CA . LEU A 1 91 ? -2.928 5.973 18.384 1.00 89.12 91 LEU A CA 1
ATOM 574 C C . LEU A 1 91 ? -1.901 4.839 18.174 1.00 89.12 91 LEU A C 1
ATOM 576 O O . LEU A 1 91 ? -0.869 4.868 18.860 1.00 89.12 91 LEU A O 1
ATOM 580 N N . PRO A 1 92 ? -2.154 3.878 17.265 1.00 89.50 92 PRO A N 1
ATOM 581 C CA . PRO A 1 92 ? -1.165 2.875 16.883 1.00 89.50 92 PRO A CA 1
ATOM 582 C C . PRO A 1 92 ? 0.162 3.527 16.483 1.00 89.50 92 PRO A C 1
ATOM 584 O O . PRO A 1 92 ? 0.186 4.641 15.956 1.00 89.50 92 PRO A O 1
ATOM 587 N N . VAL A 1 93 ? 1.283 2.867 16.776 1.00 92.19 93 VAL A N 1
ATOM 588 C CA . VAL A 1 93 ? 2.624 3.458 16.591 1.00 92.19 93 VAL A CA 1
ATOM 589 C C . VAL A 1 93 ? 2.996 3.603 15.113 1.00 92.19 93 VAL A C 1
ATOM 591 O O . VAL A 1 93 ? 3.868 4.399 14.765 1.00 92.19 93 VAL A O 1
ATOM 594 N N . GLU A 1 94 ? 2.321 2.838 14.267 1.00 92.38 94 GLU A N 1
ATOM 595 C CA . GLU A 1 94 ? 2.402 2.820 12.816 1.00 92.38 94 GLU A CA 1
ATOM 596 C C . GLU A 1 94 ? 1.783 4.089 12.215 1.00 92.38 94 GLU A C 1
ATOM 598 O O . GLU A 1 94 ? 2.279 4.609 11.218 1.00 92.38 94 GLU A O 1
ATOM 603 N N . CYS A 1 95 ? 0.747 4.638 12.854 1.00 93.31 95 CYS A N 1
ATOM 604 C CA . CYS A 1 95 ? 0.067 5.831 12.373 1.00 93.31 95 CYS A CA 1
ATOM 605 C C . CYS A 1 95 ? 0.902 7.099 12.628 1.00 93.31 95 CYS A C 1
ATOM 607 O O . CYS A 1 95 ? 1.328 7.358 13.762 1.00 93.31 95 CYS A O 1
ATOM 609 N N . PRO A 1 96 ? 1.112 7.955 11.614 1.00 92.81 96 PRO A N 1
ATOM 610 C CA . PRO A 1 96 ? 1.879 9.178 11.782 1.00 92.81 96 PRO A CA 1
ATOM 611 C C . PRO A 1 96 ? 1.161 10.208 12.667 1.00 92.81 96 PRO A C 1
ATOM 613 O O . PRO A 1 96 ? -0.048 10.400 12.609 1.00 92.81 96 PRO A O 1
ATOM 616 N N . GLY A 1 97 ? 1.942 10.967 13.439 1.00 92.81 97 GLY A N 1
ATOM 617 C CA . GLY A 1 97 ? 1.436 12.113 14.196 1.00 92.81 97 GLY A CA 1
ATOM 618 C C . GLY A 1 97 ? 0.806 11.738 15.536 1.00 92.81 97 GLY A C 1
ATOM 619 O O . GLY A 1 97 ? 1.371 10.979 16.324 1.00 92.81 97 GLY A O 1
ATOM 620 N N . THR A 1 98 ? -0.307 12.385 15.860 1.00 93.56 98 THR A N 1
ATOM 621 C CA . THR A 1 98 ? -1.037 12.245 17.120 1.00 93.56 98 THR A CA 1
ATOM 622 C C . THR A 1 98 ? -2.531 12.132 16.857 1.00 93.56 98 THR A C 1
ATOM 624 O O . THR A 1 98 ? -3.021 12.562 15.822 1.00 93.56 98 THR A O 1
ATOM 627 N N . LEU A 1 99 ? -3.291 11.632 17.833 1.00 91.56 99 LEU A N 1
ATOM 628 C CA . LEU A 1 99 ? -4.744 11.499 17.700 1.00 91.56 99 LEU A CA 1
ATOM 629 C C . LEU A 1 99 ? -5.467 12.825 17.380 1.00 91.56 99 LEU A C 1
ATOM 631 O O . LEU A 1 99 ? -6.546 12.805 16.805 1.00 91.56 99 LEU A O 1
ATOM 635 N N . GLU A 1 100 ? -4.889 13.973 17.754 1.00 93.06 100 GLU A N 1
ATOM 636 C CA . GLU A 1 100 ? -5.457 15.300 17.463 1.00 93.06 100 GLU A CA 1
ATOM 637 C C . GLU A 1 100 ? -5.347 15.698 15.982 1.00 93.06 100 GLU A C 1
ATOM 639 O O . GLU A 1 100 ? -6.056 16.611 15.554 1.00 93.06 100 GLU A O 1
ATOM 644 N N . ASP A 1 101 ? -4.471 15.038 15.218 1.00 91.88 101 ASP A N 1
ATOM 645 C CA . ASP A 1 101 ? -4.313 15.260 13.779 1.00 91.88 101 ASP A CA 1
ATOM 646 C C . ASP A 1 101 ? -5.451 14.592 12.986 1.00 91.88 101 ASP A C 1
ATOM 648 O O . ASP A 1 101 ? -5.822 15.056 11.909 1.00 91.88 101 ASP A O 1
ATOM 652 N N . TYR A 1 102 ? -6.079 13.564 13.564 1.00 93.06 102 TYR A N 1
ATOM 653 C CA . TYR A 1 102 ? -7.178 12.829 12.954 1.00 93.06 102 TYR A CA 1
ATOM 654 C C . TYR A 1 102 ? -8.534 13.448 13.297 1.00 93.06 102 TYR A C 1
ATOM 656 O O . TYR A 1 102 ? -8.849 13.805 14.434 1.00 93.06 102 TYR A O 1
ATOM 664 N N . THR A 1 103 ? -9.378 13.559 12.279 1.00 94.25 103 THR A N 1
ATOM 665 C CA . THR A 1 103 ? -10.746 14.067 12.386 1.00 94.25 103 THR A CA 1
ATOM 666 C C . THR A 1 103 ? -11.725 13.027 12.917 1.00 94.25 103 THR A C 1
ATOM 668 O O . THR A 1 103 ? -12.731 13.404 13.525 1.00 94.25 103 THR A O 1
ATOM 671 N N . GLN A 1 104 ? -11.417 11.739 12.743 1.00 93.69 104 GLN A N 1
ATOM 672 C CA . GLN A 1 104 ? -12.225 10.643 13.260 1.00 93.69 104 GLN A CA 1
ATOM 673 C C . GLN A 1 104 ? -11.421 9.371 13.525 1.00 93.69 104 GLN A C 1
ATOM 675 O O . GLN A 1 104 ? -10.357 9.153 12.950 1.00 93.69 104 GLN A O 1
ATOM 680 N N . VAL A 1 105 ? -11.975 8.554 14.419 1.00 94.62 105 VAL A N 1
ATOM 681 C CA . VAL A 1 105 ? -11.515 7.204 14.740 1.00 94.62 105 VAL A CA 1
ATOM 682 C C . VAL A 1 105 ? -12.716 6.288 14.576 1.00 94.62 105 VAL A C 1
ATOM 684 O O . VAL A 1 105 ? -13.754 6.526 15.206 1.00 94.62 105 VAL A O 1
ATOM 687 N N . VAL A 1 106 ? -12.581 5.283 13.724 1.00 95.19 106 VAL A N 1
ATOM 688 C CA . VAL A 1 106 ? -13.602 4.275 13.453 1.00 95.19 106 VAL A CA 1
ATOM 689 C C . VAL A 1 106 ? -13.048 2.924 13.890 1.00 95.19 106 VAL A C 1
ATOM 691 O O . VAL A 1 106 ? -11.929 2.565 13.542 1.00 95.19 106 VAL A O 1
ATOM 694 N N . GLU A 1 107 ? -13.829 2.204 14.689 1.00 95.50 107 GLU A N 1
ATOM 695 C CA . GLU A 1 107 ? -13.530 0.836 15.109 1.00 95.50 107 GLU A CA 1
ATOM 696 C C . GLU A 1 107 ? -14.557 -0.079 14.446 1.00 95.50 107 GLU A C 1
ATOM 698 O O . GLU A 1 107 ? -15.767 0.112 14.633 1.00 95.50 107 GLU A O 1
ATOM 703 N N . GLY A 1 108 ? -14.076 -1.039 13.667 1.00 95.75 108 GLY A N 1
ATOM 704 C CA . GLY A 1 108 ? -14.865 -2.129 13.135 1.00 95.75 108 GLY A CA 1
ATOM 705 C C . GLY A 1 108 ? -15.161 -3.183 14.199 1.00 95.75 108 GLY A C 1
ATOM 706 O O . GLY A 1 108 ? -15.039 -2.979 15.415 1.00 95.75 108 GLY A O 1
ATOM 707 N N . SER A 1 109 ? -15.690 -4.297 13.735 1.00 96.25 109 SER A N 1
ATOM 708 C CA . SER A 1 109 ? -16.240 -5.376 14.531 1.00 96.25 109 SER A CA 1
ATOM 709 C C . SER A 1 109 ? -15.316 -6.596 14.512 1.00 96.25 109 SER A C 1
ATOM 711 O O . SER A 1 109 ? -14.157 -6.525 14.145 1.00 96.25 109 SER A O 1
ATOM 713 N N . ALA A 1 110 ? -15.791 -7.735 15.012 1.00 96.75 110 ALA A N 1
ATOM 714 C CA . ALA A 1 110 ? -15.046 -8.994 14.894 1.00 96.75 110 ALA A CA 1
ATOM 715 C C . ALA A 1 110 ? -15.452 -9.796 13.642 1.00 96.75 110 ALA A C 1
ATOM 717 O O . ALA A 1 110 ? -15.014 -10.929 13.470 1.00 96.75 110 ALA A O 1
ATOM 718 N N . GLU A 1 111 ? -16.380 -9.263 12.851 1.00 97.88 111 GLU A N 1
ATOM 719 C CA . GLU A 1 111 ? -16.872 -9.841 11.603 1.00 97.88 111 GLU A CA 1
ATOM 720 C C . GLU A 1 111 ? -16.358 -8.980 10.446 1.00 97.88 111 GLU A C 1
ATOM 722 O O . GLU A 1 111 ? -15.911 -7.871 10.687 1.00 97.88 111 GLU A O 1
ATOM 727 N N . ALA A 1 112 ? -16.496 -9.458 9.208 1.00 98.12 112 ALA A N 1
ATOM 728 C CA . ALA A 1 112 ? -16.151 -8.673 8.025 1.00 98.12 112 ALA A CA 1
ATOM 729 C C . ALA A 1 112 ? -16.926 -7.344 7.963 1.00 98.12 112 ALA A C 1
ATOM 731 O O . ALA A 1 112 ? -18.170 -7.335 7.914 1.00 98.12 112 ALA A O 1
ATOM 732 N N . ASP A 1 113 ? -16.190 -6.245 7.888 1.00 98.00 113 ASP A N 1
ATOM 733 C CA . ASP A 1 113 ? -16.672 -4.882 7.778 1.00 98.00 113 ASP A CA 1
ATOM 734 C C . ASP A 1 113 ? -16.408 -4.294 6.387 1.00 98.00 113 ASP A C 1
ATOM 736 O O . ASP A 1 113 ? -15.445 -4.585 5.682 1.00 98.00 113 ASP A O 1
ATOM 740 N N . PHE A 1 114 ? -17.336 -3.441 5.959 1.00 97.19 114 PHE A N 1
ATOM 741 C CA . PHE A 1 114 ? -17.235 -2.702 4.705 1.00 97.19 114 PHE A CA 1
ATOM 742 C C . PHE A 1 114 ? -17.303 -1.226 5.045 1.00 97.19 114 PHE A C 1
ATOM 744 O O . PHE A 1 114 ? -18.400 -0.673 5.201 1.00 97.19 114 PHE A O 1
ATOM 751 N N . PHE A 1 115 ? -16.134 -0.607 5.171 1.00 95.69 115 PHE A N 1
ATOM 752 C CA . PHE A 1 115 ? -16.042 0.817 5.439 1.00 95.69 115 PHE A CA 1
ATOM 753 C C . PHE A 1 115 ? -16.528 1.614 4.231 1.00 95.69 115 PHE A C 1
ATOM 755 O O . PHE A 1 115 ? -16.609 1.134 3.095 1.00 95.69 115 PHE A O 1
ATOM 762 N N . THR A 1 116 ? -16.913 2.854 4.482 1.00 93.38 116 THR A N 1
ATOM 763 C CA . THR A 1 116 ? -17.472 3.758 3.483 1.00 93.38 116 THR A CA 1
ATOM 764 C C . THR A 1 116 ? -16.574 4.971 3.287 1.00 93.38 116 THR A C 1
ATOM 766 O O . THR A 1 116 ? -15.853 5.382 4.187 1.00 93.38 116 THR A O 1
ATOM 769 N N . GLU A 1 117 ? -16.678 5.621 2.126 1.00 89.38 117 GLU A N 1
ATOM 770 C CA . GLU A 1 117 ? -15.981 6.893 1.874 1.00 89.38 117 GLU A CA 1
ATOM 771 C C . GLU A 1 117 ? -16.331 7.981 2.912 1.00 89.38 117 GLU A C 1
ATOM 773 O O . GLU A 1 117 ? -15.530 8.876 3.154 1.00 89.38 117 GLU A O 1
ATOM 778 N N . GLU A 1 118 ? -17.516 7.924 3.540 1.00 89.94 118 GLU A N 1
ATOM 779 C CA . GLU A 1 118 ? -17.913 8.859 4.609 1.00 89.94 118 GLU A CA 1
ATOM 780 C C . GLU A 1 118 ? -17.096 8.629 5.893 1.00 89.94 118 GLU A C 1
ATOM 782 O O . GLU A 1 118 ? -16.737 9.581 6.586 1.00 89.94 118 GLU A O 1
ATOM 787 N N . GLU A 1 119 ? -16.736 7.378 6.180 1.00 89.69 119 GLU A N 1
ATOM 788 C CA . GLU A 1 119 ? -15.852 6.993 7.291 1.00 89.69 119 GLU A CA 1
ATOM 789 C C . GLU A 1 119 ? -14.371 7.284 7.003 1.00 89.69 119 GLU A C 1
ATOM 791 O O . GLU A 1 119 ? -13.544 7.226 7.913 1.00 89.69 119 GLU A O 1
ATOM 796 N N . LEU A 1 120 ? -14.055 7.702 5.777 1.00 87.06 120 LEU A N 1
ATOM 797 C CA . LEU A 1 120 ? -12.743 8.192 5.346 1.00 87.06 120 LEU A CA 1
ATOM 798 C C . LEU A 1 120 ? -12.748 9.704 5.044 1.00 87.06 120 LEU A C 1
ATOM 800 O O . LEU A 1 120 ? -11.761 10.240 4.550 1.00 87.06 120 LEU A O 1
ATOM 804 N N . ASP A 1 121 ? -13.849 10.424 5.298 1.00 86.56 121 ASP A N 1
ATOM 805 C CA . ASP A 1 121 ? -13.898 11.870 5.047 1.00 86.56 121 ASP A CA 1
ATOM 806 C C . ASP A 1 121 ? -13.027 12.636 6.059 1.00 86.56 121 ASP A C 1
ATOM 808 O O . ASP A 1 121 ? -13.248 12.586 7.271 1.00 86.56 121 ASP A O 1
ATOM 812 N N . GLY A 1 122 ? -12.054 13.396 5.554 1.00 87.00 122 GLY A N 1
ATOM 813 C CA . GLY A 1 122 ? -11.049 14.067 6.379 1.00 87.00 122 GLY A CA 1
ATOM 814 C C . GLY A 1 122 ? -9.818 13.193 6.597 1.00 87.00 122 GLY A C 1
ATOM 815 O O . GLY A 1 122 ? -9.435 12.467 5.706 1.00 87.00 122 GLY A O 1
ATOM 816 N N . GLN A 1 123 ? -9.145 13.318 7.741 1.00 91.56 123 GLN A N 1
ATOM 817 C CA . GLN A 1 123 ? -8.048 12.415 8.112 1.00 91.56 123 GLN A CA 1
ATOM 818 C C . GLN A 1 123 ? -8.590 11.413 9.137 1.00 91.56 123 GLN A C 1
ATOM 820 O O . GLN A 1 123 ? -9.036 11.836 10.210 1.00 91.56 123 GLN A O 1
ATOM 825 N N . ALA A 1 124 ? -8.600 10.122 8.831 1.00 93.25 124 ALA A N 1
ATOM 826 C CA . ALA A 1 124 ? -9.223 9.078 9.639 1.00 93.25 124 ALA A CA 1
ATOM 827 C C . ALA A 1 124 ? -8.208 8.051 10.158 1.00 93.25 124 ALA A C 1
ATOM 829 O O . ALA A 1 124 ? -7.202 7.758 9.514 1.00 93.25 124 ALA A O 1
ATOM 830 N N . VAL A 1 125 ? -8.489 7.508 11.344 1.00 95.31 125 VAL A N 1
ATOM 831 C CA . VAL A 1 125 ? -7.930 6.229 11.801 1.00 95.31 125 VAL A CA 1
ATOM 832 C C . VAL A 1 125 ? -9.048 5.205 11.711 1.00 95.31 125 VAL A C 1
ATOM 834 O O . VAL A 1 125 ? -10.081 5.398 12.358 1.00 95.31 125 VAL A O 1
ATOM 837 N N . ILE A 1 126 ? -8.859 4.139 10.941 1.00 95.81 126 ILE A N 1
ATOM 838 C CA . ILE A 1 126 ? -9.806 3.024 10.879 1.00 95.81 126 ILE A CA 1
ATOM 839 C C . ILE A 1 126 ? -9.110 1.753 11.350 1.00 95.81 126 ILE A C 1
ATOM 841 O O . ILE A 1 126 ? -8.057 1.400 10.830 1.00 95.81 126 ILE A O 1
ATOM 845 N N . LEU A 1 127 ? -9.722 1.089 12.326 1.00 96.19 127 LEU A N 1
ATOM 846 C CA . LEU A 1 127 ? -9.366 -0.249 12.786 1.00 96.19 127 LEU A CA 1
ATOM 847 C C . LEU A 1 127 ? -10.401 -1.231 12.233 1.00 96.19 127 LEU A C 1
ATOM 849 O O . LEU A 1 127 ? -11.576 -1.073 12.558 1.00 96.19 127 LEU A O 1
ATOM 853 N N . GLY A 1 128 ? -9.975 -2.193 11.421 1.00 96.38 128 GLY A N 1
ATOM 854 C CA . GLY A 1 128 ? -10.792 -3.236 10.804 1.00 96.38 128 GLY A CA 1
ATOM 855 C C . GLY A 1 128 ? -11.366 -4.181 11.847 1.00 96.38 128 GLY A C 1
ATOM 856 O O . GLY A 1 128 ? -12.535 -4.069 12.217 1.00 96.38 128 GLY A O 1
ATOM 857 N N . GLY A 1 129 ? -10.509 -5.008 12.439 1.00 95.69 129 GLY A N 1
ATOM 858 C CA . GLY A 1 129 ? -10.890 -5.876 13.542 1.00 95.69 129 GLY A CA 1
ATOM 859 C C . GLY A 1 129 ? -10.307 -7.278 13.436 1.00 95.69 129 GLY A C 1
ATOM 860 O O . GLY A 1 129 ? -9.119 -7.471 13.619 1.00 95.69 129 GLY A O 1
ATOM 861 N N . VAL A 1 130 ? -11.152 -8.301 13.340 1.00 95.94 130 VAL A N 1
ATOM 862 C CA . VAL A 1 130 ? -10.689 -9.705 13.177 1.00 95.94 130 VAL A CA 1
ATOM 863 C C . VAL A 1 130 ? -11.296 -10.343 11.915 1.00 95.94 130 VAL A C 1
ATOM 865 O O . VAL A 1 130 ? -11.105 -11.529 11.645 1.00 95.94 130 VAL A O 1
ATOM 868 N N . GLY A 1 131 ? -12.147 -9.599 11.208 1.00 97.31 131 GLY A N 1
ATOM 869 C CA . GLY A 1 131 ? -12.832 -10.064 10.010 1.00 97.31 131 GLY A CA 1
ATOM 870 C C . GLY A 1 131 ? -12.042 -9.729 8.753 1.00 97.31 131 GLY A C 1
ATOM 871 O O . GLY A 1 131 ? -11.078 -8.992 8.809 1.00 97.31 131 GLY A O 1
ATOM 872 N N . ASP A 1 132 ? -12.488 -10.263 7.615 1.00 98.44 132 ASP A N 1
ATOM 873 C CA . ASP A 1 132 ? -11.959 -9.851 6.312 1.00 98.44 132 ASP A CA 1
ATOM 874 C C . ASP A 1 132 ? -12.593 -8.501 5.937 1.00 98.44 132 ASP A C 1
ATOM 876 O O . ASP A 1 132 ? -13.761 -8.454 5.516 1.00 98.44 132 ASP A O 1
ATOM 880 N N . ASP A 1 133 ? -11.860 -7.408 6.106 1.00 98.38 133 ASP A N 1
ATOM 881 C CA . ASP A 1 133 ? -12.390 -6.056 5.998 1.00 98.38 133 ASP A CA 1
ATOM 882 C C . ASP A 1 133 ? -12.067 -5.399 4.655 1.00 98.38 133 ASP A C 1
ATOM 884 O O . ASP A 1 133 ? -11.094 -5.703 3.961 1.00 98.38 133 ASP A O 1
ATOM 888 N N . VAL A 1 134 ? -12.926 -4.463 4.247 1.00 97.38 134 VAL A N 1
ATOM 889 C CA . VAL A 1 134 ? -12.749 -3.703 3.006 1.00 97.38 134 VAL A CA 1
ATOM 890 C C . VAL A 1 134 ? -12.693 -2.215 3.301 1.00 97.38 134 VAL A C 1
ATOM 892 O O . VAL A 1 134 ? -13.685 -1.596 3.698 1.00 97.38 134 VAL A O 1
ATOM 895 N N . PHE A 1 135 ? -11.536 -1.633 3.008 1.00 95.56 135 PHE A N 1
ATOM 896 C CA . PHE A 1 135 ? -11.253 -0.211 3.087 1.00 95.56 135 PHE A CA 1
ATOM 897 C C . PHE A 1 135 ? -11.335 0.385 1.676 1.00 95.56 135 PHE A C 1
ATOM 899 O O . PHE A 1 135 ? -10.457 0.126 0.845 1.00 95.56 135 PHE A O 1
ATOM 906 N N . PRO A 1 136 ? -12.390 1.154 1.353 1.00 92.12 136 PRO A N 1
ATOM 907 C CA . PRO A 1 136 ? -12.514 1.762 0.036 1.00 92.12 136 PRO A CA 1
ATOM 908 C C . PRO A 1 136 ? -11.503 2.900 -0.134 1.00 92.12 136 PRO A C 1
ATOM 910 O O . PRO A 1 136 ? -10.891 3.367 0.823 1.00 92.12 136 PRO A O 1
ATOM 913 N N . SER A 1 137 ? -11.386 3.413 -1.356 1.00 85.50 137 SER A N 1
ATOM 914 C CA . SER A 1 137 ? -10.557 4.587 -1.610 1.00 85.50 137 SER A CA 1
ATOM 915 C C . SER A 1 137 ? -11.039 5.814 -0.849 1.00 85.50 137 SER A C 1
ATOM 917 O O . SER A 1 137 ? -12.189 6.232 -1.009 1.00 85.50 137 SER A O 1
ATOM 919 N N . SER A 1 138 ? -10.130 6.440 -0.106 1.00 79.25 138 SER A N 1
ATOM 920 C CA . SER A 1 138 ? -10.402 7.699 0.573 1.00 79.25 138 SER A CA 1
ATOM 921 C C . SER A 1 138 ? -10.697 8.831 -0.414 1.00 79.25 138 SER A C 1
ATOM 923 O O . SER A 1 138 ? -10.141 8.869 -1.522 1.00 79.25 138 SER A O 1
ATOM 925 N N . PRO A 1 139 ? -11.542 9.801 -0.025 1.00 77.38 139 PRO A N 1
ATOM 926 C CA . PRO A 1 139 ? -11.660 11.058 -0.741 1.00 77.38 139 PRO A CA 1
ATOM 927 C C . PRO A 1 139 ? -10.298 11.773 -0.875 1.00 77.38 139 PRO A C 1
ATOM 929 O O . PRO A 1 139 ? -9.439 11.655 0.001 1.00 77.38 139 PRO A O 1
ATOM 932 N N . PRO A 1 140 ? -10.098 12.593 -1.923 1.00 70.31 140 PRO A N 1
ATOM 933 C CA . PRO A 1 140 ? -8.882 13.387 -2.077 1.00 70.31 140 PRO A CA 1
ATOM 934 C C . PRO A 1 140 ? -8.569 14.243 -0.836 1.00 70.31 140 PRO A C 1
ATOM 936 O O . PRO A 1 140 ? -9.399 15.048 -0.408 1.00 70.31 140 PRO A O 1
ATOM 939 N N . GLY A 1 141 ? -7.348 14.123 -0.311 1.00 69.81 141 GLY A N 1
ATOM 940 C CA . GLY A 1 141 ? -6.786 14.996 0.735 1.00 69.81 141 GLY A CA 1
ATOM 941 C C . GLY A 1 141 ? -6.788 14.399 2.134 1.00 69.81 141 GLY A C 1
ATOM 942 O O . GLY A 1 141 ? -6.382 15.076 3.079 1.00 69.81 141 GLY A O 1
ATOM 943 N N . ALA A 1 142 ? -7.228 13.151 2.240 1.00 77.38 142 ALA A N 1
ATOM 944 C CA . ALA A 1 142 ? -7.244 12.336 3.437 1.00 77.38 142 ALA A CA 1
ATOM 945 C C . ALA A 1 142 ? -5.918 11.571 3.589 1.00 77.38 142 ALA A C 1
ATOM 947 O O . ALA A 1 142 ? -5.548 10.789 2.716 1.00 77.38 142 ALA A O 1
ATOM 948 N N . GLY A 1 143 ? -5.156 11.858 4.650 1.00 88.19 143 GLY A N 1
ATOM 949 C CA . GLY A 1 143 ? -3.921 11.140 4.992 1.00 88.19 143 GLY A CA 1
ATOM 950 C C . GLY A 1 143 ? -4.201 10.072 6.043 1.00 88.19 143 GLY A C 1
ATOM 951 O O . GLY A 1 143 ? -3.842 10.245 7.213 1.00 88.19 143 GLY A O 1
ATOM 952 N N . ASP A 1 144 ? -4.943 9.040 5.651 1.00 92.88 144 ASP A N 1
ATOM 953 C CA . ASP A 1 144 ? -5.558 8.109 6.595 1.00 92.88 144 ASP A CA 1
ATOM 954 C C . ASP A 1 144 ? -4.562 7.110 7.178 1.00 92.88 144 ASP A C 1
ATOM 956 O O . ASP A 1 144 ? -3.497 6.854 6.617 1.00 92.88 144 ASP A O 1
ATOM 960 N N . CYS A 1 145 ? -4.915 6.546 8.329 1.00 95.38 145 CYS A N 1
ATOM 961 C CA . CYS A 1 145 ? -4.264 5.370 8.882 1.00 95.38 145 CYS A CA 1
ATOM 962 C C . CYS A 1 145 ? -5.275 4.227 8.931 1.00 95.38 145 CYS A C 1
ATOM 964 O O . CYS A 1 145 ? -6.237 4.284 9.700 1.00 95.38 145 CYS A O 1
ATOM 966 N N . LEU A 1 146 ? -5.072 3.225 8.085 1.00 96.44 146 LEU A N 1
ATOM 967 C CA . LEU A 1 146 ? -5.971 2.096 7.889 1.00 96.44 146 LEU A CA 1
ATOM 968 C C . LEU A 1 146 ? -5.273 0.843 8.406 1.00 96.44 146 LEU A C 1
ATOM 970 O O . LEU A 1 146 ? -4.179 0.523 7.945 1.00 96.44 146 LEU A O 1
ATOM 974 N N . LEU A 1 147 ? -5.885 0.177 9.378 1.00 97.56 147 LEU A N 1
ATOM 975 C CA . LEU A 1 147 ? -5.347 -1.016 10.014 1.00 97.56 147 LEU A CA 1
ATOM 976 C C . LEU A 1 147 ? -6.353 -2.147 9.846 1.00 97.56 147 LEU A C 1
ATOM 978 O O . LEU A 1 147 ? -7.454 -2.028 10.377 1.00 97.56 147 LEU A O 1
ATOM 982 N N . GLY A 1 148 ? -5.982 -3.197 9.122 1.00 97.50 148 GLY A N 1
ATOM 983 C CA . GLY A 1 148 ? -6.795 -4.398 8.929 1.00 97.50 148 GLY A CA 1
ATOM 984 C C . GLY A 1 148 ? -6.954 -5.190 10.224 1.00 97.50 148 GLY A C 1
ATOM 985 O O . GLY A 1 148 ? -8.071 -5.374 10.696 1.00 97.50 148 GLY A O 1
ATOM 986 N N . GLU A 1 149 ? -5.821 -5.423 10.899 1.00 96.44 149 GLU A N 1
ATOM 987 C CA . GLU A 1 149 ? -5.670 -6.285 12.083 1.00 96.44 149 GLU A CA 1
ATOM 988 C C . GLU A 1 149 ? -5.666 -7.773 11.676 1.00 96.44 149 GLU A C 1
ATOM 990 O O . GLU A 1 149 ? -4.869 -8.133 10.819 1.00 96.44 149 GLU A O 1
ATOM 995 N N . ASP A 1 150 ? -6.395 -8.677 12.337 1.00 96.56 150 ASP A N 1
ATOM 996 C CA . ASP A 1 150 ? -6.431 -10.086 11.900 1.00 96.56 150 ASP A CA 1
ATOM 997 C C . ASP A 1 150 ? -7.470 -10.226 10.765 1.00 96.56 150 ASP A C 1
ATOM 999 O O . ASP A 1 150 ? -8.592 -9.772 10.946 1.00 96.56 150 ASP A O 1
ATOM 1003 N N . GLY A 1 151 ? -7.182 -10.947 9.678 1.00 97.69 151 GLY A N 1
ATOM 1004 C CA . GLY A 1 151 ? -8.133 -11.131 8.569 1.00 97.69 151 GLY A CA 1
ATOM 1005 C C . GLY A 1 151 ? -7.463 -11.075 7.198 1.00 97.69 151 GLY A C 1
ATOM 1006 O O . GLY A 1 151 ? -6.289 -10.743 7.099 1.00 97.69 151 GLY A O 1
ATOM 1007 N N . ASP A 1 152 ? -8.178 -11.456 6.136 1.00 98.38 152 ASP A N 1
ATOM 1008 C CA . ASP A 1 152 ? -7.715 -11.224 4.760 1.00 98.38 152 ASP A CA 1
ATOM 1009 C C . ASP A 1 152 ? -8.260 -9.867 4.272 1.00 98.38 152 ASP A C 1
ATOM 1011 O O . ASP A 1 152 ? -9.325 -9.800 3.643 1.00 98.38 152 ASP A O 1
ATOM 1015 N N . ASP A 1 153 ? -7.549 -8.778 4.568 1.00 98.44 153 ASP A N 1
ATOM 1016 C CA . ASP A 1 153 ? -8.065 -7.421 4.378 1.00 98.44 153 ASP A CA 1
ATOM 1017 C C . ASP A 1 153 ? -7.817 -6.860 2.977 1.00 98.44 153 ASP A C 1
ATOM 1019 O O . ASP A 1 153 ? -6.881 -7.229 2.264 1.00 98.44 153 ASP A O 1
ATOM 1023 N N . ARG A 1 154 ? -8.656 -5.915 2.544 1.00 97.69 154 ARG A N 1
ATOM 1024 C CA . ARG A 1 154 ? -8.517 -5.239 1.248 1.00 97.69 154 ARG A CA 1
ATOM 1025 C C . ARG A 1 154 ? -8.493 -3.726 1.392 1.00 97.69 154 ARG A C 1
ATOM 1027 O O . ARG A 1 154 ? -9.484 -3.115 1.780 1.00 97.69 154 ARG A O 1
ATOM 1034 N N . PHE A 1 155 ? -7.411 -3.117 0.918 1.00 96.06 155 PHE A N 1
ATOM 1035 C CA . PHE A 1 155 ? -7.213 -1.671 0.882 1.00 96.06 155 PHE A CA 1
ATOM 1036 C C . PHE A 1 155 ? -7.264 -1.162 -0.553 1.00 96.06 155 PHE A C 1
ATOM 1038 O O . PHE A 1 155 ? -6.475 -1.592 -1.391 1.00 96.06 155 PHE A O 1
ATOM 1045 N N . GLU A 1 156 ? -8.153 -0.221 -0.853 1.00 92.38 156 GLU A N 1
ATOM 1046 C CA . GLU A 1 156 ? -8.229 0.418 -2.167 1.00 92.38 156 GLU A CA 1
ATOM 1047 C C . GLU A 1 156 ? -7.684 1.846 -2.111 1.00 92.38 156 GLU A C 1
ATOM 1049 O O . GLU A 1 156 ? -8.104 2.653 -1.292 1.00 92.38 156 GLU A O 1
ATOM 1054 N N . THR A 1 157 ? -6.762 2.200 -3.008 1.00 85.62 157 THR A N 1
ATOM 1055 C CA . THR A 1 157 ? -6.167 3.545 -3.072 1.00 85.62 157 THR A CA 1
ATOM 1056 C C . THR A 1 157 ? -6.365 4.138 -4.467 1.00 85.62 157 THR A C 1
ATOM 1058 O O . THR A 1 157 ? -5.612 3.848 -5.383 1.00 85.62 157 THR A O 1
ATOM 1061 N N . ALA A 1 158 ? -7.409 4.948 -4.680 1.00 70.88 158 ALA A N 1
ATOM 1062 C CA . ALA A 1 158 ? -7.742 5.472 -6.020 1.00 70.88 158 ALA A CA 1
ATOM 1063 C C . ALA A 1 158 ? -7.430 6.968 -6.210 1.00 70.88 158 ALA A C 1
ATOM 1065 O O . ALA A 1 158 ? -7.069 7.413 -7.298 1.00 70.88 158 ALA A O 1
ATOM 1066 N N . PHE A 1 159 ? -7.545 7.776 -5.154 1.00 66.62 159 PHE A N 1
ATOM 1067 C CA . PHE A 1 159 ? -7.335 9.224 -5.224 1.00 66.62 159 PHE A CA 1
ATOM 1068 C C . PHE A 1 159 ? -6.752 9.747 -3.919 1.00 66.62 159 PHE A C 1
ATOM 1070 O O . PHE A 1 159 ? -7.349 10.584 -3.244 1.00 66.62 159 PHE A O 1
ATOM 1077 N N . LEU A 1 160 ? -5.570 9.252 -3.566 1.00 60.47 160 LEU A N 1
ATOM 1078 C CA . LEU A 1 160 ? -4.818 9.859 -2.484 1.00 60.47 160 LEU A CA 1
ATOM 1079 C C . LEU A 1 160 ? -4.444 11.270 -2.938 1.00 60.47 160 LEU A C 1
ATOM 1081 O O . LEU A 1 160 ? -3.858 11.448 -3.999 1.00 60.47 160 LEU A O 1
ATOM 1085 N N . SER A 1 161 ? -4.896 12.268 -2.181 1.00 65.00 161 SER A N 1
ATOM 1086 C CA . SER A 1 161 ? -4.345 13.626 -2.273 1.00 65.00 161 SER A CA 1
ATOM 1087 C C . SER A 1 161 ? -3.520 13.991 -1.023 1.00 65.00 161 SER A C 1
ATOM 1089 O O . SER A 1 161 ? -3.224 15.164 -0.768 1.00 65.00 161 SER A O 1
ATOM 1091 N N . ALA A 1 162 ? -3.285 12.973 -0.188 1.00 82.06 162 ALA A N 1
ATOM 1092 C CA . ALA A 1 162 ? -2.378 12.937 0.943 1.00 82.06 162 ALA A CA 1
ATOM 1093 C C . ALA A 1 162 ? -1.922 11.471 1.154 1.00 82.06 162 ALA A C 1
ATOM 1095 O O . ALA A 1 162 ? -2.711 10.553 0.907 1.00 82.06 162 ALA A O 1
ATOM 1096 N N . PRO A 1 163 ? -0.687 11.224 1.629 1.00 86.31 163 PRO A N 1
ATOM 1097 C CA . PRO A 1 163 ? -0.186 9.875 1.897 1.00 86.31 163 PRO A CA 1
ATOM 1098 C C . PRO A 1 163 ? -1.030 9.144 2.945 1.00 86.31 163 PRO A C 1
ATOM 1100 O O . PRO A 1 163 ? -1.245 9.672 4.037 1.00 86.31 163 PRO A O 1
ATOM 1103 N N . SER A 1 164 ? -1.464 7.924 2.628 1.00 91.88 164 SER A N 1
ATOM 1104 C CA . SER A 1 164 ? -2.150 7.035 3.576 1.00 91.88 164 SER A CA 1
ATOM 1105 C C . SER A 1 164 ? -1.206 5.950 4.082 1.00 91.88 164 SER A C 1
ATOM 1107 O O . SER A 1 164 ? -0.354 5.465 3.340 1.00 91.88 164 SER A O 1
ATOM 1109 N N . THR A 1 165 ? -1.358 5.590 5.351 1.00 95.25 165 THR A N 1
ATOM 1110 C CA . THR A 1 165 ? -0.653 4.494 6.021 1.00 95.25 165 THR A CA 1
ATOM 1111 C C . THR A 1 165 ? -1.566 3.279 6.051 1.00 95.25 165 THR A C 1
ATOM 1113 O O . THR A 1 165 ? -2.684 3.369 6.550 1.00 95.25 165 THR A O 1
ATOM 1116 N N . LEU A 1 166 ? -1.093 2.168 5.503 1.00 96.69 166 LEU A N 1
ATOM 1117 C CA . LEU A 1 166 ? -1.813 0.912 5.361 1.00 96.69 166 LEU A CA 1
ATOM 1118 C C . LEU A 1 166 ? -1.070 -0.150 6.169 1.00 96.69 166 LEU A C 1
ATOM 1120 O O . LEU A 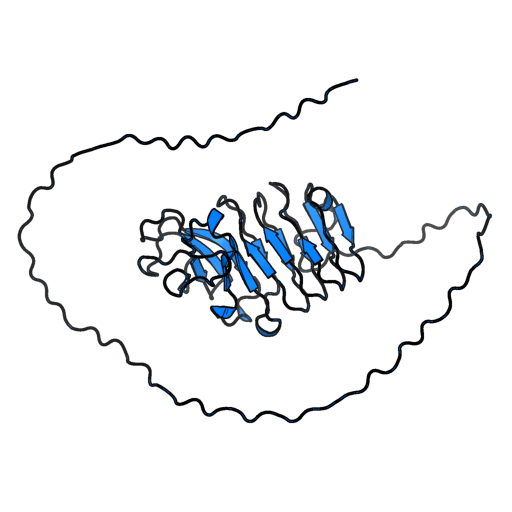1 166 ? 0.117 -0.394 5.933 1.00 96.69 166 LEU A O 1
ATOM 1124 N N . VAL A 1 167 ? -1.764 -0.754 7.122 1.00 97.56 167 VAL A N 1
ATOM 1125 C CA . VAL A 1 167 ? -1.266 -1.854 7.947 1.00 97.56 167 VAL A CA 1
ATOM 1126 C C . VAL A 1 167 ? -2.202 -3.027 7.707 1.00 97.56 167 VAL A C 1
ATOM 1128 O O . VAL A 1 167 ? -3.377 -2.922 8.044 1.00 97.56 167 VAL A O 1
ATOM 1131 N N . GLY A 1 168 ? -1.705 -4.102 7.100 1.00 97.31 168 GLY A N 1
ATOM 1132 C CA . GLY A 1 168 ? -2.494 -5.316 6.892 1.00 97.31 168 GLY A CA 1
ATOM 1133 C C . GLY A 1 168 ? -2.813 -5.968 8.231 1.00 97.31 168 GLY A C 1
ATOM 1134 O O . GLY A 1 168 ? -3.967 -6.078 8.613 1.00 97.31 168 GLY A O 1
ATOM 1135 N N . GLY A 1 169 ? -1.784 -6.224 9.040 1.00 96.75 169 GLY A N 1
ATOM 1136 C CA . GLY A 1 169 ? -1.901 -7.096 10.203 1.00 96.75 169 GLY A CA 1
ATOM 1137 C C . GLY A 1 169 ? -1.848 -8.566 9.773 1.00 96.75 169 GLY A C 1
ATOM 1138 O O . GLY A 1 169 ? -1.269 -8.857 8.735 1.00 96.75 169 GLY A O 1
ATOM 1139 N N . PRO A 1 170 ? -2.243 -9.548 10.603 1.00 96.50 170 PRO A N 1
ATOM 1140 C CA . PRO A 1 170 ? -2.193 -10.968 10.243 1.00 96.50 170 PRO A CA 1
ATOM 1141 C C . PRO A 1 170 ? -3.253 -11.475 9.247 1.00 96.50 170 PRO A C 1
ATOM 1143 O O . PRO A 1 170 ? -4.409 -11.617 9.608 1.00 96.50 170 PRO A O 1
ATOM 1146 N N . GLY A 1 171 ? -2.810 -12.003 8.103 1.00 97.00 171 GLY A N 1
ATOM 1147 C CA . GLY A 1 171 ? -3.646 -12.678 7.103 1.00 97.00 171 GLY A CA 1
ATOM 1148 C C . GLY A 1 171 ? -3.103 -12.454 5.694 1.00 97.00 171 GLY A C 1
ATOM 1149 O O . GLY A 1 171 ? -1.924 -12.119 5.561 1.00 97.00 171 GLY A O 1
ATOM 1150 N N . ALA A 1 172 ? -3.913 -12.719 4.667 1.00 97.88 172 ALA A N 1
ATOM 1151 C CA . ALA A 1 172 ? -3.551 -12.537 3.262 1.00 97.88 172 ALA A CA 1
ATOM 1152 C C . ALA A 1 172 ? -4.118 -11.224 2.708 1.00 97.88 172 ALA A C 1
ATOM 1154 O O . ALA A 1 172 ? -5.142 -11.199 2.017 1.00 97.88 172 ALA A O 1
ATOM 1155 N N . ASP A 1 173 ? -3.413 -10.132 2.986 1.00 98.25 173 ASP A N 1
ATOM 1156 C CA . ASP A 1 173 ? -3.898 -8.779 2.719 1.00 98.25 173 ASP A CA 1
ATOM 1157 C C . ASP A 1 173 ? -3.710 -8.353 1.259 1.00 98.25 173 ASP A C 1
ATOM 1159 O O . ASP A 1 173 ? -2.742 -8.703 0.583 1.00 98.25 173 ASP A O 1
ATOM 1163 N N . THR A 1 174 ? -4.632 -7.550 0.735 1.00 97.56 174 THR A N 1
ATOM 1164 C CA . THR A 1 174 ? -4.611 -7.052 -0.642 1.00 97.56 174 THR A CA 1
ATOM 1165 C C . THR A 1 174 ? -4.560 -5.529 -0.681 1.00 97.56 174 THR A C 1
ATOM 1167 O O . THR A 1 174 ? -5.524 -4.845 -0.343 1.00 97.56 174 THR A O 1
ATOM 1170 N N . PHE A 1 175 ? -3.464 -4.989 -1.210 1.00 96.31 175 PHE A N 1
ATOM 1171 C CA . PHE A 1 175 ? -3.248 -3.556 -1.398 1.00 96.31 175 PHE A CA 1
ATOM 1172 C C . PHE A 1 175 ? -3.473 -3.183 -2.864 1.00 96.31 175 PHE A C 1
ATOM 1174 O O . PHE A 1 175 ? -2.612 -3.404 -3.720 1.00 96.31 175 PHE A O 1
ATOM 1181 N N . VAL A 1 176 ? -4.643 -2.627 -3.168 1.00 93.44 176 VAL A N 1
ATOM 1182 C CA . VAL A 1 176 ? -5.007 -2.177 -4.512 1.00 93.44 176 VAL A CA 1
ATOM 1183 C C . VAL A 1 176 ? -4.557 -0.742 -4.732 1.00 93.44 176 VAL A C 1
ATOM 1185 O O . VAL A 1 176 ? -5.051 0.203 -4.112 1.00 93.44 176 VAL A O 1
ATOM 1188 N N . LEU A 1 177 ? -3.625 -0.575 -5.662 1.00 90.50 177 LEU A N 1
ATOM 1189 C CA . LEU A 1 177 ? -3.109 0.708 -6.105 1.00 90.50 177 LEU A CA 1
ATOM 1190 C C . LEU A 1 177 ? -3.838 1.100 -7.392 1.00 90.50 177 LEU A C 1
ATOM 1192 O O . LEU A 1 177 ? -3.716 0.431 -8.414 1.00 90.50 177 LEU A O 1
ATOM 1196 N N . GLY A 1 178 ? -4.619 2.173 -7.338 1.00 81.00 178 GLY A N 1
ATOM 1197 C CA . GLY A 1 178 ? -5.355 2.756 -8.468 1.00 81.00 178 GLY A CA 1
ATOM 1198 C C . GLY A 1 178 ? -5.289 4.288 -8.477 1.00 81.00 178 GLY A C 1
ATOM 1199 O O . GLY A 1 178 ? -6.162 4.949 -9.034 1.00 81.00 178 GLY A O 1
ATOM 1200 N N . GLY A 1 179 ? -4.275 4.843 -7.805 1.00 69.38 179 GLY A N 1
ATOM 1201 C CA . GLY A 1 179 ? -4.128 6.249 -7.444 1.00 69.38 179 GLY A CA 1
ATOM 1202 C C . GLY A 1 179 ? -3.897 7.223 -8.602 1.00 69.38 179 GLY A C 1
ATOM 1203 O O . GLY A 1 179 ? -3.272 6.884 -9.608 1.00 69.38 179 GLY A O 1
ATOM 1204 N N . SER A 1 180 ? -4.300 8.483 -8.405 1.00 66.94 180 SER A N 1
ATOM 1205 C CA . SER A 1 180 ? -3.758 9.632 -9.147 1.00 66.94 180 SER A CA 1
ATOM 1206 C C . SER A 1 180 ? -2.224 9.657 -9.077 1.00 66.94 180 SER A C 1
ATOM 1208 O O . SER A 1 180 ? -1.646 9.417 -8.025 1.00 66.94 180 SER A O 1
ATOM 1210 N N . LEU A 1 181 ? -1.563 10.010 -10.182 1.00 67.06 181 LEU A N 1
ATOM 1211 C CA . LEU A 1 181 ? -0.098 10.114 -10.289 1.00 67.06 181 LEU A CA 1
ATOM 1212 C C . LEU A 1 181 ? 0.474 11.420 -9.699 1.00 67.06 181 LEU A C 1
ATOM 1214 O O . LEU A 1 181 ? 1.582 11.832 -10.044 1.00 67.06 181 LEU A O 1
ATOM 1218 N N . GLU A 1 182 ? -0.298 12.133 -8.886 1.00 66.75 182 GLU A N 1
ATOM 1219 C CA . GLU A 1 182 ? 0.122 13.400 -8.288 1.00 66.75 182 GLU A CA 1
ATOM 1220 C C . GLU A 1 182 ? 0.598 13.129 -6.857 1.00 66.75 182 GLU A C 1
ATOM 1222 O O . GLU A 1 182 ? -0.236 12.801 -6.034 1.00 66.75 182 GLU A O 1
ATOM 1227 N N . ASP A 1 183 ? 1.918 13.225 -6.615 1.00 63.69 183 ASP A N 1
ATOM 1228 C CA . ASP A 1 183 ? 2.689 13.319 -5.345 1.00 63.69 183 ASP A CA 1
ATOM 1229 C C . ASP A 1 183 ? 2.288 12.483 -4.101 1.00 63.69 183 ASP A C 1
ATOM 1231 O O . ASP A 1 183 ? 2.937 12.601 -3.057 1.00 63.69 183 ASP A O 1
ATOM 1235 N N . ASP A 1 184 ? 1.295 11.607 -4.189 1.00 76.38 184 ASP A N 1
ATOM 1236 C CA . ASP A 1 184 ? 0.702 10.940 -3.039 1.00 76.38 184 ASP A CA 1
ATOM 1237 C C . ASP A 1 184 ? 0.997 9.444 -3.050 1.00 76.38 184 ASP A C 1
ATOM 1239 O O . ASP A 1 184 ? 0.563 8.677 -3.908 1.00 76.38 184 ASP A O 1
ATOM 1243 N N . VAL A 1 185 ? 1.796 9.052 -2.062 1.00 89.75 185 VAL A N 1
ATOM 1244 C CA . VAL A 1 185 ? 2.422 7.739 -1.960 1.00 89.75 185 VAL A CA 1
ATOM 1245 C C . VAL A 1 185 ? 1.737 6.961 -0.844 1.00 89.75 185 VAL A C 1
ATOM 1247 O O . VAL A 1 185 ? 1.699 7.419 0.298 1.00 89.75 185 VAL A O 1
ATOM 1250 N N . 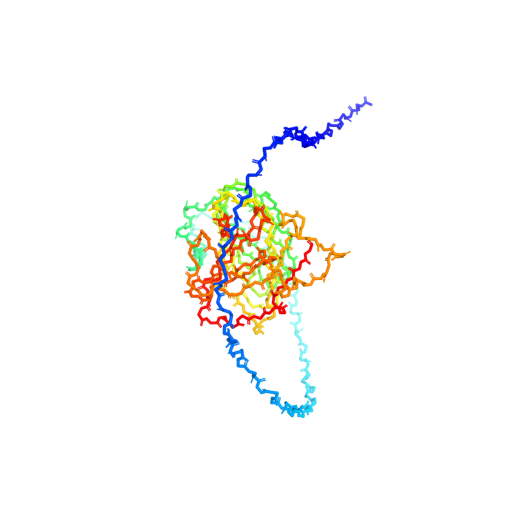ALA A 1 186 ? 1.195 5.784 -1.158 1.00 92.62 186 ALA A N 1
ATOM 1251 C CA . ALA A 1 186 ? 0.705 4.867 -0.132 1.00 92.62 186 ALA A CA 1
ATOM 1252 C C . ALA A 1 186 ? 1.886 4.259 0.641 1.00 92.62 186 ALA A C 1
ATOM 1254 O O . ALA A 1 186 ? 2.850 3.796 0.032 1.00 92.62 186 ALA A O 1
ATOM 1255 N N . HIS A 1 187 ? 1.809 4.238 1.966 1.00 95.19 187 HIS A N 1
ATOM 1256 C CA . HIS A 1 187 ? 2.785 3.584 2.833 1.00 95.19 187 HIS A CA 1
ATOM 1257 C C . HIS A 1 187 ? 2.217 2.255 3.312 1.00 95.19 187 HIS A C 1
ATOM 1259 O O . HIS A 1 187 ? 1.275 2.242 4.096 1.00 95.19 187 HIS A O 1
ATOM 1265 N N . ILE A 1 188 ? 2.776 1.147 2.834 1.00 97.06 188 ILE A N 1
ATOM 1266 C CA . ILE A 1 188 ? 2.423 -0.205 3.271 1.00 97.06 188 ILE A CA 1
ATOM 1267 C C . ILE A 1 188 ? 3.431 -0.605 4.343 1.00 97.06 188 ILE A C 1
ATOM 1269 O O . ILE A 1 188 ? 4.616 -0.784 4.048 1.00 97.06 188 ILE A O 1
ATOM 1273 N N . VAL A 1 189 ? 2.982 -0.691 5.590 1.00 97.56 189 VAL A N 1
ATOM 1274 C CA . VAL A 1 189 ? 3.882 -0.749 6.750 1.00 97.56 189 VAL A CA 1
ATOM 1275 C C . VAL A 1 189 ? 4.443 -2.147 6.980 1.00 97.56 189 VAL A C 1
ATOM 1277 O O . VAL A 1 189 ? 5.616 -2.288 7.328 1.00 97.56 189 VAL A O 1
ATOM 1280 N N . ASP A 1 190 ? 3.626 -3.175 6.788 1.00 96.50 190 ASP A N 1
ATOM 1281 C CA . ASP A 1 190 ? 3.890 -4.537 7.244 1.00 96.50 190 ASP A CA 1
ATOM 1282 C C . ASP A 1 190 ? 3.623 -5.592 6.163 1.00 96.50 190 ASP A C 1
ATOM 1284 O O . ASP A 1 190 ? 3.144 -6.679 6.464 1.00 96.50 190 ASP A O 1
ATOM 1288 N N . PHE A 1 191 ? 4.003 -5.307 4.914 1.00 97.50 191 PHE A N 1
ATOM 1289 C CA . PHE A 1 191 ? 3.843 -6.248 3.802 1.00 97.50 191 PHE A CA 1
ATOM 1290 C C . PHE A 1 191 ? 4.560 -7.583 4.076 1.00 97.50 191 PHE A C 1
ATOM 1292 O O . PHE A 1 191 ? 5.783 -7.618 4.273 1.00 97.50 191 PHE A O 1
ATOM 1299 N N . ARG A 1 192 ? 3.833 -8.702 4.067 1.00 94.81 192 ARG A N 1
ATOM 1300 C CA . ARG A 1 192 ? 4.326 -10.042 4.422 1.00 94.81 192 ARG A CA 1
ATOM 1301 C C . ARG A 1 192 ? 4.021 -11.056 3.337 1.00 94.81 192 ARG A C 1
ATOM 1303 O O . ARG A 1 192 ? 2.948 -11.636 3.249 1.00 94.81 192 ARG A O 1
ATOM 1310 N N . ARG A 1 193 ? 5.074 -11.458 2.635 1.00 91.69 193 ARG A N 1
ATOM 1311 C CA . ARG A 1 193 ? 4.993 -12.587 1.705 1.00 91.69 193 ARG A CA 1
ATOM 1312 C C . ARG A 1 193 ? 4.610 -13.911 2.378 1.00 91.69 193 ARG A C 1
ATOM 1314 O O . ARG A 1 193 ? 3.932 -14.724 1.771 1.00 91.69 193 ARG A O 1
ATOM 1321 N N . GLU A 1 194 ? 5.053 -14.156 3.614 1.00 90.19 194 GLU A N 1
ATOM 1322 C CA . GLU A 1 194 ? 4.654 -15.367 4.357 1.00 90.19 194 GLU A CA 1
ATOM 1323 C C . GLU A 1 194 ? 3.170 -15.355 4.768 1.00 90.19 194 GLU A C 1
ATOM 1325 O O . GLU A 1 194 ? 2.638 -16.417 5.089 1.00 90.19 194 GLU A O 1
ATOM 1330 N N . GLY A 1 195 ? 2.532 -14.177 4.766 1.00 87.75 195 GLY A N 1
ATOM 1331 C CA . GLY A 1 195 ? 1.091 -13.995 4.949 1.00 87.75 195 GLY A CA 1
ATOM 1332 C C . GLY A 1 195 ? 0.288 -14.151 3.657 1.00 87.75 195 GLY A C 1
ATOM 1333 O O . GLY A 1 195 ? -0.925 -14.225 3.725 1.00 87.75 195 GLY A O 1
ATOM 1334 N N . ASP A 1 196 ? 0.953 -14.294 2.504 1.00 94.81 196 ASP A N 1
ATOM 1335 C CA . ASP A 1 196 ? 0.350 -14.222 1.168 1.00 94.81 196 ASP A CA 1
ATOM 1336 C C . ASP A 1 196 ? -0.212 -12.827 0.808 1.00 94.81 196 ASP A C 1
ATOM 1338 O O . ASP A 1 196 ? -1.067 -12.722 -0.076 1.00 94.81 196 ASP A O 1
ATOM 1342 N N . ASP A 1 197 ? 0.316 -11.754 1.416 1.00 97.62 197 ASP A N 1
ATOM 1343 C CA . ASP A 1 197 ? -0.018 -10.373 1.051 1.00 97.62 197 ASP A CA 1
ATOM 1344 C C . ASP A 1 197 ? 0.256 -10.098 -0.440 1.00 97.62 197 ASP A C 1
ATOM 1346 O O . ASP A 1 197 ? 1.227 -10.593 -1.034 1.00 97.62 197 ASP A O 1
ATOM 1350 N N . ARG A 1 198 ? -0.578 -9.257 -1.062 1.00 96.50 198 ARG A N 1
ATOM 1351 C CA . ARG A 1 198 ? -0.506 -8.938 -2.494 1.00 96.50 198 ARG A CA 1
ATOM 1352 C C . ARG A 1 198 ? -0.639 -7.450 -2.772 1.00 96.50 198 ARG A C 1
ATOM 1354 O O . ARG A 1 198 ? -1.486 -6.765 -2.209 1.00 96.50 198 ARG A O 1
ATOM 1361 N N . ILE A 1 199 ? 0.139 -6.970 -3.736 1.00 94.75 199 ILE A N 1
ATOM 1362 C CA . ILE A 1 199 ? -0.046 -5.660 -4.364 1.00 94.75 199 ILE A CA 1
ATOM 1363 C C . ILE A 1 199 ? -0.787 -5.867 -5.679 1.00 94.75 199 ILE A C 1
ATOM 1365 O O . ILE A 1 199 ? -0.313 -6.567 -6.575 1.00 94.75 199 ILE A O 1
ATOM 1369 N N . VAL A 1 200 ? -1.947 -5.243 -5.822 1.00 93.25 200 VAL A N 1
ATOM 1370 C CA . VAL A 1 200 ? -2.746 -5.299 -7.047 1.00 93.25 200 VAL A CA 1
ATOM 1371 C C . VAL A 1 200 ? -2.739 -3.925 -7.691 1.00 93.25 200 VAL A C 1
ATOM 1373 O O . VAL A 1 200 ? -2.967 -2.920 -7.030 1.00 93.25 200 VAL A O 1
ATOM 1376 N N . LEU A 1 201 ? -2.452 -3.869 -8.985 1.00 89.75 201 LEU A N 1
ATOM 1377 C CA . LEU A 1 201 ? -2.440 -2.625 -9.742 1.00 89.75 201 LEU A CA 1
ATOM 1378 C C . LEU A 1 201 ? -3.705 -2.544 -10.591 1.00 89.75 201 LEU A C 1
ATOM 1380 O O . LEU A 1 201 ? -3.990 -3.469 -11.353 1.00 89.75 201 LEU A O 1
ATOM 1384 N N . ASP A 1 202 ? -4.420 -1.427 -10.513 1.00 87.19 202 ASP A N 1
ATOM 1385 C CA . ASP A 1 202 ? -5.534 -1.153 -11.417 1.00 87.19 202 ASP A CA 1
ATOM 1386 C C . ASP A 1 202 ? -4.985 -0.962 -12.841 1.00 87.19 202 ASP A C 1
ATOM 1388 O O . ASP A 1 202 ? -4.286 0.011 -13.161 1.00 87.19 202 ASP A O 1
ATOM 1392 N N . ALA A 1 203 ? -5.275 -1.925 -13.714 1.00 83.50 203 ALA A N 1
ATOM 1393 C CA . ALA A 1 203 ? -4.735 -1.943 -15.064 1.00 83.50 203 ALA A CA 1
ATOM 1394 C C . ALA A 1 203 ? -5.266 -0.779 -15.910 1.00 83.50 203 ALA A C 1
ATOM 1396 O O . ALA A 1 203 ? -4.561 -0.285 -16.795 1.00 83.50 203 ALA A O 1
ATOM 1397 N N . LEU A 1 204 ? -6.493 -0.322 -15.642 1.00 80.62 204 LEU A N 1
ATOM 1398 C CA . LEU A 1 204 ? -7.103 0.794 -16.354 1.00 80.62 204 LEU A CA 1
ATOM 1399 C C . LEU A 1 204 ? -6.430 2.116 -15.979 1.00 80.62 204 LEU A C 1
ATOM 1401 O O . LEU A 1 204 ? -6.187 2.938 -16.867 1.00 80.62 204 LEU A O 1
ATOM 1405 N N . VAL A 1 205 ? -6.121 2.314 -14.697 1.00 81.75 205 VAL A N 1
ATOM 1406 C CA . VAL A 1 205 ? -5.426 3.510 -14.198 1.00 81.75 205 VAL A CA 1
ATOM 1407 C C . VAL A 1 205 ? -4.016 3.594 -14.773 1.00 81.75 205 VAL A C 1
ATOM 1409 O O . VAL A 1 205 ? -3.616 4.647 -15.272 1.00 81.75 205 VAL A O 1
ATOM 1412 N N . TYR A 1 206 ? -3.286 2.481 -14.773 1.00 80.44 206 TYR A N 1
ATOM 1413 C CA . TYR A 1 206 ? -1.887 2.436 -15.204 1.00 80.44 206 TYR A CA 1
ATOM 1414 C C . TYR A 1 206 ? -1.695 2.094 -16.687 1.00 80.44 206 TYR A C 1
ATOM 1416 O O . TYR A 1 206 ? -0.594 1.730 -17.098 1.00 80.44 206 TYR A O 1
ATOM 1424 N N . GLY A 1 207 ? -2.755 2.157 -17.503 1.00 76.56 207 GLY A N 1
ATOM 1425 C CA . GLY A 1 207 ? -2.666 1.881 -18.943 1.00 76.56 207 GLY A CA 1
ATOM 1426 C C . GLY A 1 207 ? -2.046 0.515 -19.270 1.00 76.56 207 GLY A C 1
ATOM 1427 O O . GLY A 1 207 ? -1.447 0.331 -20.334 1.00 76.56 207 GLY A O 1
ATOM 1428 N N . LEU A 1 208 ? -2.143 -0.446 -18.349 1.00 75.69 208 LEU A N 1
ATOM 1429 C CA . LEU A 1 208 ? -1.556 -1.765 -18.504 1.00 75.69 208 LEU A CA 1
ATOM 1430 C C . LEU A 1 208 ? -2.484 -2.567 -19.415 1.00 75.69 208 LEU A C 1
ATOM 1432 O O . LEU A 1 208 ? -3.629 -2.852 -19.076 1.00 75.69 208 LEU A O 1
ATOM 1436 N N . ASP A 1 209 ? -1.994 -2.895 -20.611 1.00 67.25 209 ASP A N 1
ATOM 1437 C CA . ASP A 1 209 ? -2.752 -3.669 -21.595 1.00 67.25 209 ASP A CA 1
ATOM 1438 C C . ASP A 1 209 ? -2.949 -5.098 -21.062 1.00 67.25 209 ASP A C 1
ATOM 1440 O O . ASP A 1 209 ? -2.072 -5.957 -21.186 1.00 67.25 209 ASP A O 1
ATOM 1444 N N . VAL A 1 210 ? -4.083 -5.332 -20.401 1.00 61.16 210 VAL A N 1
ATOM 1445 C CA . VAL A 1 210 ? -4.480 -6.645 -19.893 1.00 61.16 210 VAL A CA 1
ATOM 1446 C C . VAL A 1 210 ? -5.436 -7.306 -20.873 1.00 61.16 210 VAL A C 1
ATOM 1448 O O . VAL A 1 210 ? -6.473 -6.757 -21.248 1.00 61.16 210 VAL A O 1
ATOM 1451 N N . GLY A 1 211 ? -5.103 -8.526 -21.299 1.00 56.66 211 GLY A N 1
ATOM 1452 C CA . GLY A 1 211 ? -6.013 -9.335 -22.109 1.00 56.66 211 GLY A CA 1
ATOM 1453 C C . GLY A 1 211 ? -7.296 -9.698 -21.348 1.00 56.66 211 GLY A C 1
ATOM 1454 O O . GLY A 1 211 ? -8.348 -9.858 -21.975 1.00 56.66 211 GLY A O 1
ATOM 1455 N N . THR A 1 212 ? -7.202 -9.799 -20.013 1.00 55.41 212 THR A N 1
ATOM 1456 C CA . THR A 1 212 ? -8.278 -10.056 -19.036 1.00 55.41 212 THR A CA 1
ATOM 1457 C C . THR A 1 212 ? -7.893 -9.538 -17.636 1.00 55.41 212 THR A C 1
ATOM 1459 O O . THR A 1 212 ? -6.717 -9.575 -17.292 1.00 55.41 212 THR A O 1
ATOM 1462 N N . THR A 1 213 ? -8.873 -9.138 -16.817 1.00 53.06 213 THR A N 1
ATOM 1463 C CA . THR A 1 213 ? -8.768 -8.487 -15.481 1.00 53.06 213 THR A CA 1
ATOM 1464 C C . THR A 1 213 ? -8.252 -9.375 -14.326 1.00 53.06 213 THR A C 1
ATOM 1466 O O . THR A 1 213 ? -8.600 -9.150 -13.179 1.00 53.06 213 THR A O 1
ATOM 1469 N N . GLU A 1 214 ? -7.502 -10.447 -14.602 1.00 54.66 214 GLU A N 1
ATOM 1470 C CA . GLU A 1 214 ? -6.980 -11.362 -13.558 1.00 54.66 214 GLU A CA 1
ATOM 1471 C C . GLU A 1 214 ? -5.543 -11.847 -13.851 1.00 54.66 214 GLU A C 1
ATOM 1473 O O . GLU A 1 214 ? -5.053 -12.800 -13.241 1.00 54.66 214 GLU A O 1
ATOM 1478 N N . GLU A 1 215 ? -4.849 -11.249 -14.823 1.00 61.47 215 GLU A N 1
ATOM 1479 C CA . GLU A 1 215 ? -3.481 -11.654 -15.160 1.00 61.47 215 GLU A CA 1
ATOM 1480 C C . GLU A 1 215 ? -2.465 -10.869 -14.324 1.00 61.47 215 GLU A C 1
ATOM 1482 O O . GLU A 1 215 ? -2.490 -9.645 -14.300 1.00 61.47 215 GLU A O 1
ATOM 1487 N N . ALA A 1 216 ? -1.536 -11.563 -13.660 1.00 59.97 216 ALA A N 1
ATOM 1488 C CA . ALA A 1 216 ? -0.385 -10.913 -13.034 1.00 59.97 216 ALA A CA 1
ATOM 1489 C C . ALA A 1 216 ? 0.405 -10.101 -14.080 1.00 59.97 216 ALA A C 1
ATOM 1491 O O . ALA A 1 216 ? 0.501 -10.540 -15.238 1.00 59.97 216 ALA A O 1
ATOM 1492 N N . PRO A 1 217 ? 1.019 -8.961 -13.700 1.00 66.56 217 PRO A N 1
ATOM 1493 C CA . PRO A 1 217 ? 1.874 -8.239 -14.625 1.00 66.56 217 PRO A CA 1
ATOM 1494 C C . PRO A 1 217 ? 2.989 -9.168 -15.099 1.00 66.56 217 PRO A C 1
ATOM 1496 O O . PRO A 1 217 ? 3.614 -9.902 -14.329 1.00 66.56 217 PRO A O 1
ATOM 1499 N N . THR A 1 218 ? 3.241 -9.167 -16.402 1.00 71.38 218 THR A N 1
ATOM 1500 C CA . THR A 1 218 ? 4.326 -9.978 -16.949 1.00 71.38 218 THR A CA 1
ATOM 1501 C C . THR A 1 218 ? 5.678 -9.430 -16.487 1.00 71.38 218 THR A C 1
ATOM 1503 O O . THR A 1 218 ? 5.834 -8.236 -16.245 1.00 71.38 218 THR A O 1
ATOM 1506 N N . LEU A 1 219 ? 6.712 -10.276 -16.474 1.00 64.44 219 LEU A N 1
ATOM 1507 C CA . LEU A 1 219 ? 8.106 -9.846 -16.265 1.00 64.44 219 LEU A CA 1
ATOM 1508 C C . LEU A 1 219 ? 8.582 -8.756 -17.237 1.00 64.44 219 LEU A C 1
ATOM 1510 O O . LEU A 1 219 ? 9.583 -8.095 -16.989 1.00 64.44 219 LEU A O 1
ATOM 1514 N N . SER A 1 220 ? 7.906 -8.600 -18.376 1.00 69.19 220 SER A N 1
ATOM 1515 C CA . SER A 1 220 ? 8.160 -7.497 -19.302 1.00 69.19 220 SER A CA 1
ATOM 1516 C C . SER A 1 220 ? 7.606 -6.158 -18.820 1.00 69.19 220 SER A C 1
ATOM 1518 O O . SER A 1 220 ? 8.088 -5.139 -19.292 1.00 69.19 220 SER A O 1
ATOM 1520 N N . GLN A 1 221 ? 6.620 -6.161 -17.922 1.00 74.81 221 GLN A N 1
ATOM 1521 C CA . GLN A 1 221 ? 5.928 -4.981 -17.399 1.00 74.81 221 GLN A CA 1
ATOM 1522 C C . GLN A 1 221 ? 6.408 -4.585 -15.998 1.00 74.81 221 GLN A C 1
ATOM 1524 O O . GLN A 1 221 ? 6.267 -3.422 -15.637 1.00 74.81 221 GLN A O 1
ATOM 1529 N N . LEU A 1 222 ? 7.007 -5.501 -15.231 1.00 82.94 222 LEU A N 1
ATOM 1530 C CA . LEU A 1 222 ? 7.539 -5.221 -13.898 1.00 82.94 222 LEU A CA 1
ATOM 1531 C C . LEU A 1 222 ? 9.051 -5.477 -13.842 1.00 82.94 222 LEU A C 1
ATOM 1533 O O . LEU A 1 222 ? 9.525 -6.563 -14.176 1.00 82.94 222 LEU A O 1
ATOM 1537 N N . GLY A 1 223 ? 9.808 -4.471 -13.409 1.00 82.44 223 GLY A N 1
ATOM 1538 C CA . GLY A 1 223 ? 11.251 -4.531 -13.206 1.00 82.44 223 GLY A CA 1
ATOM 1539 C C . GLY A 1 223 ? 11.652 -4.271 -11.755 1.00 82.44 223 GLY A C 1
ATOM 1540 O O . GLY A 1 223 ? 10.991 -3.541 -11.026 1.00 82.44 223 GLY A O 1
ATOM 1541 N N . VAL A 1 224 ? 12.784 -4.841 -11.345 1.00 84.38 224 VAL A N 1
ATOM 1542 C CA . VAL A 1 224 ? 13.414 -4.554 -10.048 1.00 84.38 224 VAL A CA 1
ATOM 1543 C C . VAL A 1 224 ? 14.680 -3.746 -10.303 1.00 84.38 224 VAL A C 1
ATOM 1545 O O . VAL A 1 224 ? 15.570 -4.207 -11.024 1.00 84.38 224 VAL A O 1
ATOM 1548 N N . VAL A 1 225 ? 14.767 -2.540 -9.742 1.00 83.88 225 VAL A N 1
ATOM 1549 C CA . VAL A 1 225 ? 15.880 -1.610 -9.985 1.00 83.88 225 VAL A CA 1
ATOM 1550 C C . VAL A 1 225 ? 16.375 -1.033 -8.668 1.00 83.88 225 VAL A C 1
ATOM 1552 O O . VAL A 1 225 ? 15.770 -0.132 -8.099 1.00 83.88 225 VAL A O 1
ATOM 1555 N N . ALA A 1 226 ? 17.517 -1.538 -8.207 1.00 82.44 226 ALA A N 1
ATOM 1556 C CA . ALA A 1 226 ? 18.194 -1.000 -7.033 1.00 82.44 226 ALA A CA 1
ATOM 1557 C C . ALA A 1 226 ? 18.700 0.433 -7.279 1.00 82.44 226 ALA A C 1
ATOM 1559 O O . ALA A 1 226 ? 19.265 0.727 -8.340 1.00 82.44 226 ALA A O 1
ATOM 1560 N N . GLY A 1 227 ? 18.531 1.301 -6.280 1.00 78.06 227 GLY A N 1
ATOM 1561 C CA . GLY A 1 227 ? 19.048 2.672 -6.272 1.00 78.06 227 GLY A CA 1
ATOM 1562 C C . GLY A 1 227 ? 18.263 3.654 -7.141 1.00 78.06 227 GLY A C 1
ATOM 1563 O O . GLY A 1 227 ? 18.773 4.730 -7.464 1.00 78.06 227 GLY A O 1
ATOM 1564 N N . PHE A 1 228 ? 17.045 3.293 -7.548 1.00 82.38 228 PHE A N 1
ATOM 1565 C CA . PHE A 1 228 ? 16.165 4.175 -8.300 1.00 82.38 228 PHE A CA 1
ATOM 1566 C C . PHE A 1 228 ? 15.498 5.202 -7.376 1.00 82.38 228 PHE A C 1
ATOM 1568 O O . PHE A 1 228 ? 14.741 4.838 -6.489 1.00 82.38 228 PHE A O 1
ATOM 1575 N N . GLN A 1 229 ? 15.766 6.491 -7.596 1.00 77.19 229 GLN A N 1
ATOM 1576 C CA . GLN A 1 229 ? 15.241 7.598 -6.776 1.00 77.19 229 GLN A CA 1
ATOM 1577 C C . GLN A 1 229 ? 14.379 8.569 -7.605 1.00 77.19 229 GLN A C 1
ATOM 1579 O O . GLN A 1 229 ? 14.336 9.766 -7.320 1.00 77.19 229 GLN A O 1
ATOM 1584 N N . GLY A 1 230 ? 13.760 8.069 -8.679 1.00 74.00 230 GLY A N 1
ATOM 1585 C CA . GLY A 1 230 ? 13.057 8.872 -9.680 1.00 74.00 230 GLY A CA 1
ATOM 1586 C C . GLY A 1 230 ? 13.945 9.347 -10.840 1.00 74.00 230 GLY A C 1
ATOM 1587 O O . GLY A 1 230 ? 15.178 9.257 -10.806 1.00 74.00 230 GLY A O 1
ATOM 1588 N N . GLY A 1 231 ? 13.305 9.864 -11.893 1.00 70.00 231 GLY A N 1
ATOM 1589 C CA . GLY A 1 231 ? 13.961 10.231 -13.155 1.00 70.00 231 GLY A CA 1
ATOM 1590 C C . GLY A 1 231 ? 14.288 9.013 -14.026 1.00 70.00 231 GLY A C 1
ATOM 1591 O O . GLY A 1 231 ? 13.695 7.966 -13.840 1.00 70.00 231 GLY A O 1
ATOM 1592 N N . ASN A 1 232 ? 15.245 9.139 -14.955 1.00 65.38 232 ASN A N 1
ATOM 1593 C CA . ASN A 1 232 ? 15.557 8.118 -15.971 1.00 65.38 232 ASN A CA 1
ATOM 1594 C C . ASN A 1 232 ? 16.016 6.764 -15.382 1.00 65.38 232 ASN A C 1
ATOM 1596 O O . ASN A 1 232 ? 17.140 6.660 -14.883 1.00 65.38 232 ASN A O 1
ATOM 1600 N N . SER A 1 233 ? 15.220 5.701 -15.539 1.00 68.19 233 SER A N 1
ATOM 1601 C CA . SER A 1 233 ? 15.636 4.309 -15.280 1.00 68.19 233 SER A CA 1
ATOM 1602 C C . SER A 1 233 ? 16.137 3.593 -16.544 1.00 68.19 233 SER A C 1
ATOM 1604 O O . SER A 1 233 ? 15.769 3.905 -17.675 1.00 68.19 233 SER A O 1
ATOM 1606 N N . THR A 1 234 ? 17.011 2.603 -16.344 1.00 67.81 234 THR A N 1
ATOM 1607 C CA . THR A 1 234 ? 17.533 1.705 -17.386 1.00 67.81 234 THR A CA 1
ATOM 1608 C C . THR A 1 234 ? 16.830 0.343 -17.411 1.00 67.81 234 THR A C 1
ATOM 1610 O O . THR A 1 234 ? 17.405 -0.603 -17.949 1.00 67.81 234 THR A O 1
ATOM 1613 N N . ALA A 1 235 ? 15.642 0.193 -16.805 1.00 68.19 235 ALA A N 1
ATOM 1614 C CA . ALA A 1 235 ? 14.972 -1.110 -16.638 1.00 68.19 235 ALA A CA 1
ATOM 1615 C C . ALA A 1 235 ? 14.637 -1.833 -17.959 1.00 68.19 235 ALA A C 1
ATOM 1617 O O . ALA A 1 235 ? 14.313 -3.017 -17.953 1.00 68.19 235 ALA A O 1
ATOM 1618 N N . GLY A 1 236 ? 14.800 -1.155 -19.095 1.00 66.00 236 GLY A N 1
ATOM 1619 C CA . GLY A 1 236 ? 14.555 -1.692 -20.423 1.00 66.00 236 GLY A CA 1
ATOM 1620 C C . GLY A 1 236 ? 13.181 -1.285 -20.937 1.00 66.00 236 GLY A C 1
ATOM 1621 O O . GLY A 1 236 ? 12.268 -0.986 -20.174 1.00 66.00 236 GLY A O 1
ATOM 1622 N N . SER A 1 237 ? 13.046 -1.256 -22.260 1.00 71.06 237 SER A N 1
ATOM 1623 C CA . SER A 1 237 ? 11.802 -0.861 -22.915 1.00 71.06 237 SER A CA 1
ATOM 1624 C C . SER A 1 237 ? 10.659 -1.808 -22.537 1.00 71.06 237 SER A C 1
ATOM 1626 O O . SER A 1 237 ? 10.788 -3.016 -22.755 1.00 71.06 237 SER A O 1
ATOM 1628 N N . GLY A 1 238 ? 9.542 -1.259 -22.060 1.00 73.62 238 GLY A N 1
ATOM 1629 C CA . GLY A 1 238 ? 8.312 -1.999 -21.760 1.00 73.62 238 GLY A CA 1
ATOM 1630 C C . GLY A 1 238 ? 8.048 -2.239 -20.275 1.00 73.62 238 GLY A C 1
ATOM 1631 O O . GLY A 1 238 ? 6.916 -2.573 -19.933 1.00 73.62 238 GLY A O 1
ATOM 1632 N N . VAL A 1 239 ? 9.041 -2.017 -19.405 1.00 79.00 239 VAL A N 1
ATOM 1633 C CA . VAL A 1 239 ? 8.821 -2.027 -17.956 1.00 79.00 239 VAL A CA 1
ATOM 1634 C C . VAL A 1 239 ? 7.991 -0.806 -17.582 1.00 79.00 239 VAL A C 1
ATOM 1636 O O . VAL A 1 239 ? 8.389 0.318 -17.867 1.00 79.00 239 VAL A O 1
ATOM 1639 N N . ARG A 1 240 ? 6.843 -1.049 -16.952 1.00 82.62 240 ARG A N 1
ATOM 1640 C CA . ARG A 1 240 ? 5.896 -0.031 -16.491 1.00 82.62 240 ARG A CA 1
ATOM 1641 C C . ARG A 1 240 ? 5.913 0.157 -14.987 1.00 82.62 240 ARG A C 1
ATOM 1643 O O . ARG A 1 240 ? 5.592 1.236 -14.522 1.00 82.62 240 ARG A O 1
ATOM 1650 N N . ILE A 1 241 ? 6.304 -0.870 -14.242 1.00 87.50 241 ILE A N 1
ATOM 1651 C CA . ILE A 1 241 ? 6.349 -0.850 -12.784 1.00 87.50 241 ILE A CA 1
ATOM 1652 C C . ILE A 1 241 ? 7.770 -1.154 -12.338 1.00 87.50 241 ILE A C 1
ATOM 1654 O O . ILE A 1 241 ? 8.376 -2.120 -12.804 1.00 87.50 241 ILE A O 1
ATOM 1658 N N . LEU A 1 242 ? 8.310 -0.333 -11.444 1.00 89.75 242 LEU A N 1
ATOM 1659 C CA . LEU A 1 242 ? 9.614 -0.540 -10.833 1.00 89.75 242 LEU A CA 1
ATOM 1660 C C . LEU A 1 242 ? 9.463 -0.741 -9.337 1.00 89.75 242 LEU A C 1
ATOM 1662 O O . LEU A 1 242 ? 8.870 0.091 -8.661 1.00 89.75 242 LEU A O 1
ATOM 1666 N N . TYR A 1 243 ? 10.091 -1.787 -8.821 1.00 92.50 243 TYR A N 1
ATOM 1667 C CA . TYR A 1 243 ? 10.336 -1.928 -7.393 1.00 92.50 243 TYR A CA 1
ATOM 1668 C C . TYR A 1 243 ? 11.809 -1.637 -7.080 1.00 92.50 243 TYR A C 1
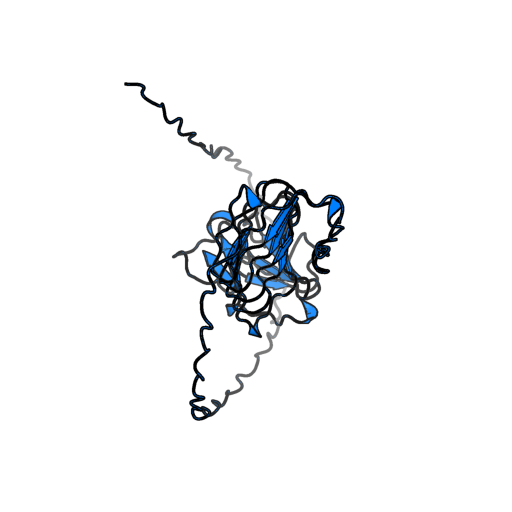ATOM 1670 O O . TYR A 1 243 ? 12.706 -2.217 -7.707 1.00 92.50 243 TYR A O 1
ATOM 1678 N N . ASN A 1 244 ? 12.068 -0.750 -6.118 1.00 93.31 244 ASN A N 1
ATOM 1679 C CA . ASN A 1 244 ? 13.403 -0.489 -5.591 1.00 93.31 244 ASN A CA 1
ATOM 1680 C C . ASN A 1 244 ? 13.590 -1.184 -4.226 1.00 93.31 244 ASN A C 1
ATOM 1682 O O . ASN A 1 244 ? 13.073 -0.713 -3.217 1.00 93.31 244 ASN A O 1
ATOM 1686 N N . PRO A 1 245 ? 14.385 -2.266 -4.146 1.00 93.31 245 PRO A N 1
ATOM 1687 C CA . PRO A 1 245 ? 14.601 -2.994 -2.896 1.00 93.31 245 PRO A CA 1
ATOM 1688 C C . PRO A 1 245 ? 15.498 -2.256 -1.885 1.00 93.31 245 PRO A C 1
ATOM 1690 O O . PRO A 1 245 ? 15.722 -2.770 -0.794 1.00 93.31 245 PRO A O 1
ATOM 1693 N N . GLU A 1 246 ? 16.077 -1.100 -2.232 1.00 94.06 246 GLU A N 1
ATOM 1694 C CA . GLU A 1 246 ? 16.916 -0.320 -1.306 1.00 94.06 246 GLU A CA 1
ATOM 1695 C C . GLU A 1 246 ? 16.117 0.647 -0.424 1.00 94.06 246 GLU A C 1
ATOM 1697 O O . GLU A 1 246 ? 16.630 1.072 0.613 1.00 94.06 246 GLU A O 1
ATOM 1702 N N . ASP A 1 247 ? 14.901 1.006 -0.837 1.00 94.81 247 ASP A N 1
ATOM 1703 C CA . ASP A 1 247 ? 14.023 1.939 -0.121 1.00 94.81 247 ASP A CA 1
ATOM 1704 C C . ASP A 1 247 ? 12.541 1.528 -0.113 1.00 94.81 247 ASP A C 1
ATOM 1706 O O . ASP A 1 247 ? 11.721 2.251 0.444 1.00 94.81 247 ASP A O 1
ATOM 1710 N N . GLY A 1 248 ? 12.189 0.390 -0.720 1.00 95.38 248 GLY A N 1
ATOM 1711 C CA . GLY A 1 248 ? 10.813 -0.096 -0.789 1.00 95.38 248 GLY A CA 1
ATOM 1712 C C . GLY A 1 248 ? 9.938 0.627 -1.808 1.00 95.38 248 GLY A C 1
ATOM 1713 O O . GLY A 1 248 ? 8.743 0.346 -1.884 1.00 95.38 248 GLY A O 1
ATOM 1714 N N . GLY A 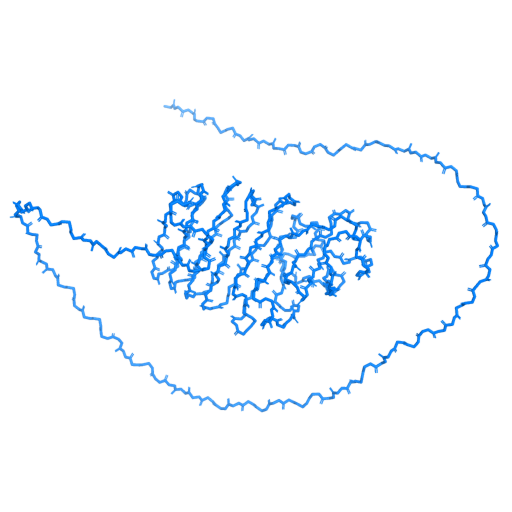1 249 ? 10.494 1.560 -2.584 1.00 94.81 249 GLY A N 1
ATOM 1715 C CA . GLY A 1 249 ? 9.723 2.385 -3.499 1.00 94.81 249 GLY A CA 1
ATOM 1716 C C . GLY A 1 249 ? 9.129 1.584 -4.655 1.00 94.81 249 GLY A C 1
ATOM 1717 O O . GLY A 1 249 ? 9.835 0.849 -5.351 1.00 94.81 249 GLY A O 1
ATOM 1718 N N . VAL A 1 250 ? 7.836 1.786 -4.896 1.00 92.81 250 VAL A N 1
ATOM 1719 C CA . VAL A 1 250 ? 7.101 1.285 -6.057 1.00 92.81 250 VAL A CA 1
ATOM 1720 C C . VAL A 1 250 ? 6.816 2.457 -6.984 1.00 92.81 250 VAL A C 1
ATOM 1722 O O . VAL A 1 250 ? 6.205 3.445 -6.579 1.00 92.81 250 VAL A O 1
ATOM 1725 N N . TRP A 1 251 ? 7.256 2.351 -8.232 1.00 91.38 251 TRP A N 1
ATOM 1726 C CA . TRP A 1 251 ? 7.176 3.424 -9.215 1.00 91.38 251 TRP A CA 1
ATOM 1727 C C . TRP A 1 251 ? 6.455 2.968 -10.473 1.00 91.38 251 TRP A C 1
ATOM 1729 O O . TRP A 1 251 ? 6.614 1.825 -10.895 1.00 91.38 251 TRP A O 1
ATOM 1739 N N . TYR A 1 252 ? 5.724 3.880 -11.100 1.00 87.81 252 TYR A N 1
ATOM 1740 C CA . TYR A 1 252 ? 5.025 3.674 -12.359 1.00 87.81 252 TYR A CA 1
ATOM 1741 C C . TYR A 1 252 ? 5.563 4.607 -13.448 1.00 87.81 252 TYR A C 1
ATOM 1743 O O . TYR A 1 252 ? 5.632 5.819 -13.257 1.00 87.81 252 TYR A O 1
ATOM 1751 N N . ASP A 1 253 ? 5.934 4.034 -14.590 1.00 84.81 253 ASP A N 1
ATOM 1752 C CA . ASP A 1 253 ? 6.366 4.729 -15.803 1.00 84.81 253 ASP A CA 1
ATOM 1753 C C . ASP A 1 253 ? 5.156 5.175 -16.636 1.00 84.81 253 ASP A C 1
ATOM 1755 O O . ASP A 1 253 ? 4.500 4.359 -17.288 1.00 84.81 253 ASP A O 1
ATOM 1759 N N . SER A 1 254 ? 4.852 6.473 -16.591 1.00 75.44 254 SER A N 1
ATOM 1760 C CA . SER A 1 254 ? 3.567 7.017 -17.044 1.00 75.44 254 SER A CA 1
ATOM 1761 C C . SER A 1 254 ? 3.513 7.504 -18.493 1.00 75.44 254 SER A C 1
ATOM 1763 O O . SER A 1 254 ? 2.420 7.636 -19.047 1.00 75.44 254 SER A O 1
ATOM 1765 N N . ASP A 1 255 ? 4.657 7.772 -19.123 1.00 71.38 255 ASP A N 1
ATOM 1766 C CA . ASP A 1 255 ? 4.730 8.397 -20.454 1.00 71.38 255 ASP A CA 1
ATOM 1767 C C . ASP A 1 255 ? 4.755 7.386 -21.617 1.00 71.38 255 ASP A C 1
ATOM 1769 O O . ASP A 1 255 ? 4.664 7.749 -22.795 1.00 71.38 255 ASP A O 1
ATOM 1773 N N . GLU A 1 256 ? 4.814 6.105 -21.266 1.00 67.38 256 GLU A N 1
ATOM 1774 C CA . GLU A 1 256 ? 4.815 4.948 -22.140 1.00 67.38 256 GLU A CA 1
ATOM 1775 C C . GLU A 1 256 ? 5.972 4.847 -23.152 1.00 67.38 256 GLU A C 1
ATOM 1777 O O . GLU A 1 256 ? 5.996 3.898 -23.952 1.00 67.38 256 GLU A O 1
ATOM 1782 N N . ASP A 1 257 ? 6.953 5.746 -23.142 1.00 68.81 257 ASP A N 1
ATOM 1783 C CA . ASP A 1 257 ? 7.889 5.880 -24.264 1.00 68.81 257 ASP A CA 1
ATOM 1784 C C . ASP A 1 257 ? 9.056 4.869 -24.229 1.00 68.81 257 ASP A C 1
ATOM 1786 O O . ASP A 1 257 ? 9.767 4.674 -25.225 1.00 68.81 257 ASP A O 1
ATOM 1790 N N . GLY A 1 258 ? 9.166 4.127 -23.122 1.00 58.59 258 GLY A N 1
ATOM 1791 C CA . GLY A 1 258 ? 10.176 3.094 -22.900 1.00 58.59 258 GLY A CA 1
ATOM 1792 C C . GLY A 1 258 ? 11.507 3.644 -22.385 1.00 58.59 258 GLY A C 1
ATOM 1793 O O . GLY A 1 258 ? 12.444 2.863 -22.188 1.00 58.59 258 GLY A O 1
ATOM 1794 N N . GLU A 1 259 ? 11.590 4.951 -22.161 1.00 63.59 259 GLU A N 1
ATOM 1795 C CA . GLU A 1 259 ? 12.569 5.632 -21.335 1.00 63.59 259 GLU A CA 1
ATOM 1796 C C . GLU A 1 259 ? 11.847 6.053 -20.056 1.00 63.59 259 GLU A C 1
ATOM 1798 O O . GLU A 1 259 ? 10.995 6.919 -20.070 1.00 63.59 259 GLU A O 1
ATOM 1803 N N . ILE A 1 260 ? 12.192 5.452 -18.921 1.00 59.03 260 ILE A N 1
ATOM 1804 C CA . ILE A 1 260 ? 11.483 5.723 -17.667 1.00 59.03 260 ILE A CA 1
ATOM 1805 C C . ILE A 1 260 ? 11.964 7.065 -17.109 1.00 59.03 260 ILE A C 1
ATOM 1807 O O . ILE A 1 260 ? 12.687 7.075 -16.126 1.00 59.03 260 ILE A O 1
ATOM 1811 N N . ALA A 1 261 ? 11.735 8.180 -17.798 1.00 60.84 261 ALA A N 1
ATOM 1812 C CA . ALA A 1 261 ? 12.210 9.511 -17.424 1.00 60.84 261 ALA A CA 1
ATOM 1813 C C . ALA A 1 261 ? 11.244 10.209 -16.460 1.00 60.84 261 ALA A C 1
ATOM 1815 O O . ALA A 1 261 ? 11.678 11.020 -15.638 1.00 60.84 261 ALA A O 1
ATOM 1816 N N . GLU A 1 262 ? 9.962 9.848 -16.532 1.00 76.00 262 GLU A N 1
ATOM 1817 C CA . GLU A 1 262 ? 8.858 10.443 -15.777 1.00 76.00 262 GLU A CA 1
ATOM 1818 C C . GLU A 1 262 ? 8.125 9.389 -14.929 1.00 76.00 262 GLU A C 1
ATOM 1820 O O . GLU A 1 262 ? 6.896 9.370 -14.840 1.00 76.00 262 GLU A O 1
ATOM 1825 N N . ALA A 1 263 ? 8.887 8.490 -14.292 1.00 84.56 263 ALA A N 1
ATOM 1826 C CA . ALA A 1 263 ? 8.306 7.575 -13.319 1.00 84.56 263 ALA A CA 1
ATOM 1827 C C . ALA A 1 263 ? 7.827 8.320 -12.069 1.00 84.56 263 ALA A C 1
ATOM 1829 O O . ALA A 1 263 ? 8.555 9.125 -11.481 1.00 84.56 263 ALA A O 1
ATOM 1830 N N . VAL A 1 264 ? 6.618 7.978 -11.642 1.00 86.62 264 VAL A N 1
ATOM 1831 C CA . VAL A 1 264 ? 5.953 8.506 -10.453 1.00 86.62 264 VAL A CA 1
ATOM 1832 C C . VAL A 1 264 ? 5.957 7.431 -9.378 1.00 86.62 264 VAL A C 1
ATOM 1834 O O . VAL A 1 264 ? 5.652 6.275 -9.661 1.00 86.62 264 VAL A O 1
ATOM 1837 N N . GLN A 1 265 ? 6.317 7.792 -8.150 1.00 90.69 265 GLN A N 1
ATOM 1838 C CA . GLN A 1 265 ? 6.215 6.875 -7.022 1.00 90.69 265 GLN A CA 1
ATOM 1839 C C . GLN A 1 265 ? 4.747 6.736 -6.619 1.00 90.69 265 GLN A C 1
ATOM 1841 O O . GLN A 1 265 ? 4.086 7.741 -6.388 1.00 90.69 265 GLN A O 1
ATOM 1846 N N . ILE A 1 266 ? 4.249 5.505 -6.545 1.00 90.69 266 ILE A N 1
ATOM 1847 C CA . ILE A 1 266 ? 2.843 5.209 -6.230 1.00 90.69 266 ILE A CA 1
ATOM 1848 C C . ILE A 1 266 ? 2.679 4.577 -4.844 1.00 90.69 266 ILE A C 1
ATOM 1850 O O . ILE A 1 266 ? 1.634 4.722 -4.218 1.00 90.69 266 ILE A O 1
ATOM 1854 N N . ALA A 1 267 ? 3.718 3.907 -4.340 1.00 94.06 267 ALA A N 1
ATOM 1855 C CA . ALA A 1 267 ? 3.728 3.342 -2.997 1.00 94.06 267 ALA A CA 1
ATOM 1856 C C . ALA A 1 267 ? 5.155 3.208 -2.441 1.00 94.06 267 ALA A C 1
ATOM 1858 O O . ALA A 1 267 ? 6.151 3.288 -3.174 1.00 94.06 267 ALA A O 1
ATOM 1859 N N . VAL A 1 268 ? 5.244 2.980 -1.136 1.00 95.25 268 VAL A N 1
ATOM 1860 C CA . VAL A 1 268 ? 6.433 2.531 -0.411 1.00 95.25 268 VAL A CA 1
ATOM 1861 C C . VAL A 1 268 ? 6.034 1.326 0.427 1.00 95.25 268 VAL A C 1
ATOM 1863 O O . VAL A 1 268 ? 5.042 1.368 1.147 1.00 95.25 268 VAL A O 1
ATOM 1866 N N . ILE A 1 269 ? 6.825 0.262 0.340 1.00 96.94 269 ILE A N 1
ATOM 1867 C CA . ILE A 1 269 ? 6.789 -0.848 1.290 1.00 96.94 269 ILE A CA 1
ATOM 1868 C C . ILE A 1 269 ? 7.773 -0.500 2.411 1.00 96.94 269 ILE A C 1
ATOM 1870 O O . ILE A 1 269 ? 8.984 -0.608 2.221 1.00 96.94 269 ILE A O 1
ATOM 1874 N N . ASP A 1 270 ? 7.295 -0.033 3.562 1.00 96.88 270 ASP A N 1
ATOM 1875 C CA . ASP A 1 270 ? 8.166 0.530 4.605 1.00 96.88 270 ASP A CA 1
ATOM 1876 C C . ASP A 1 270 ? 9.043 -0.548 5.266 1.00 96.88 270 ASP A C 1
ATOM 1878 O O . ASP A 1 270 ? 10.199 -0.291 5.619 1.00 96.88 270 ASP A O 1
ATOM 1882 N N . ASN A 1 271 ? 8.549 -1.785 5.369 1.00 95.88 271 ASN A N 1
ATOM 1883 C CA . ASN A 1 271 ? 9.311 -2.938 5.853 1.00 95.88 271 ASN A CA 1
ATOM 1884 C C . ASN A 1 271 ? 10.143 -3.634 4.756 1.00 95.88 271 ASN A C 1
ATOM 1886 O O . ASN A 1 271 ? 10.514 -4.799 4.912 1.00 95.88 271 ASN A O 1
ATOM 1890 N N . PHE A 1 272 ? 10.512 -2.940 3.670 1.00 95.31 272 PHE A N 1
ATOM 1891 C CA . PHE A 1 272 ? 11.231 -3.514 2.519 1.00 95.31 272 PHE A CA 1
ATOM 1892 C C . PHE A 1 272 ? 12.482 -4.333 2.868 1.00 95.31 272 PHE A C 1
ATOM 1894 O O . PHE A 1 272 ? 12.852 -5.239 2.127 1.00 95.31 272 PHE A O 1
ATOM 1901 N N . SER A 1 273 ? 13.158 -4.036 3.984 1.00 95.38 273 SER A N 1
ATOM 1902 C CA . SER A 1 273 ? 14.344 -4.788 4.415 1.00 95.38 273 SER A CA 1
ATOM 1903 C C . SER A 1 273 ? 14.045 -6.231 4.844 1.00 95.38 273 SER A C 1
ATOM 1905 O O . SER A 1 273 ? 14.967 -7.045 4.930 1.00 95.38 273 SER A O 1
ATOM 1907 N N . GLU A 1 274 ? 12.778 -6.531 5.127 1.00 92.69 274 GLU A N 1
ATOM 1908 C CA . GLU A 1 274 ? 12.260 -7.852 5.494 1.00 92.69 274 GLU A CA 1
ATOM 1909 C C . GLU A 1 274 ? 11.550 -8.539 4.314 1.00 92.69 274 GLU A C 1
ATOM 1911 O O . GLU A 1 274 ? 11.343 -9.752 4.338 1.00 92.69 274 GLU A O 1
ATOM 1916 N N . TYR A 1 275 ? 11.239 -7.787 3.255 1.00 90.94 275 TYR A N 1
ATOM 1917 C CA . TYR A 1 275 ? 10.549 -8.269 2.066 1.00 90.94 275 TYR A CA 1
ATOM 1918 C C . TYR A 1 275 ? 11.526 -8.808 1.003 1.00 90.94 275 TYR A C 1
ATOM 1920 O O . TYR A 1 275 ? 12.379 -8.089 0.479 1.00 90.94 275 TYR A O 1
ATOM 1928 N N . ASP A 1 276 ? 11.370 -10.086 0.637 1.00 89.81 276 ASP A N 1
ATOM 1929 C CA . ASP A 1 276 ? 12.053 -10.702 -0.508 1.00 89.81 276 ASP A CA 1
ATOM 1930 C C . ASP A 1 276 ? 11.140 -10.717 -1.739 1.00 89.81 276 ASP A C 1
ATOM 1932 O O . ASP A 1 276 ? 10.230 -11.549 -1.841 1.00 89.81 276 ASP A O 1
ATOM 1936 N N . PHE A 1 277 ? 11.413 -9.793 -2.666 1.00 89.44 277 PHE A N 1
ATOM 1937 C CA . PHE A 1 277 ? 10.612 -9.546 -3.862 1.00 89.44 277 PHE A CA 1
ATOM 1938 C C . PHE A 1 277 ? 10.247 -10.826 -4.626 1.00 89.44 277 PHE A C 1
ATOM 1940 O O . PHE A 1 277 ? 11.106 -11.634 -4.998 1.00 89.44 277 PHE A O 1
ATOM 1947 N N . SER A 1 278 ? 8.969 -10.947 -4.974 1.00 90.81 278 SER A N 1
ATOM 1948 C CA . SER A 1 278 ? 8.453 -11.989 -5.852 1.00 90.81 278 SER A CA 1
ATOM 1949 C C . SER A 1 278 ? 7.352 -11.445 -6.740 1.00 90.81 278 SER A C 1
ATOM 1951 O O . SER A 1 278 ? 6.606 -10.568 -6.341 1.00 90.81 278 SER A O 1
ATOM 1953 N N . LEU A 1 279 ? 7.248 -11.970 -7.961 1.00 86.75 279 LEU A N 1
ATOM 1954 C CA . LEU A 1 279 ? 6.191 -11.576 -8.898 1.00 86.75 279 LEU A CA 1
ATOM 1955 C C . LEU A 1 279 ? 4.821 -12.143 -8.534 1.00 86.75 279 LEU A C 1
ATOM 1957 O O . LEU A 1 279 ? 3.820 -11.627 -9.011 1.00 86.75 279 LEU A O 1
ATOM 1961 N N . GLU A 1 280 ? 4.772 -13.231 -7.764 1.00 90.19 280 GLU A N 1
ATOM 1962 C CA . GLU A 1 280 ? 3.508 -13.866 -7.358 1.00 90.19 280 GLU A CA 1
ATOM 1963 C C . GLU A 1 280 ? 2.697 -12.943 -6.432 1.00 90.19 280 GLU A C 1
ATOM 1965 O O . GLU A 1 280 ? 1.463 -12.967 -6.429 1.00 90.19 280 GLU A O 1
ATOM 1970 N N . ASP A 1 281 ? 3.417 -12.056 -5.752 1.00 93.31 281 ASP A N 1
ATOM 1971 C CA . ASP A 1 281 ? 2.944 -11.050 -4.812 1.00 93.31 281 ASP A CA 1
ATOM 1972 C C . ASP A 1 281 ? 2.297 -9.858 -5.552 1.00 93.31 281 ASP A C 1
ATOM 1974 O O . ASP A 1 281 ? 1.753 -8.958 -4.922 1.00 93.31 281 ASP A O 1
ATOM 1978 N N . TRP A 1 282 ? 2.332 -9.845 -6.894 1.00 92.50 282 TRP A N 1
ATOM 1979 C CA . TRP A 1 282 ? 1.777 -8.781 -7.732 1.00 92.50 282 TRP A CA 1
ATOM 1980 C C . TRP A 1 282 ? 0.619 -9.290 -8.591 1.00 92.50 282 TRP A C 1
ATOM 1982 O O . TRP A 1 282 ? 0.685 -10.358 -9.207 1.00 92.50 282 TRP A O 1
ATOM 1992 N N . GLY A 1 283 ? -0.441 -8.495 -8.674 1.00 89.69 283 GLY A N 1
ATOM 1993 C CA . GLY A 1 283 ? -1.620 -8.751 -9.498 1.00 89.69 283 GLY A CA 1
ATOM 1994 C C . GLY A 1 283 ? -2.018 -7.536 -10.326 1.00 89.69 283 GLY A C 1
ATOM 1995 O O . GLY A 1 283 ? -1.557 -6.425 -10.068 1.00 89.69 283 GLY A O 1
ATOM 1996 N N . LEU A 1 284 ? -2.877 -7.761 -11.319 1.00 86.25 284 LEU A N 1
ATOM 1997 C CA . LEU A 1 284 ? -3.615 -6.709 -12.017 1.00 86.25 284 LEU A CA 1
ATOM 1998 C C . LEU A 1 284 ? -5.111 -6.956 -11.838 1.00 86.25 284 LEU A C 1
ATOM 2000 O O . LEU A 1 284 ? -5.532 -8.117 -11.805 1.00 86.25 284 LEU A O 1
ATOM 2004 N N . GLU A 1 285 ? -5.881 -5.875 -11.773 1.00 86.25 285 GLU A N 1
ATOM 2005 C CA . GLU A 1 285 ? -7.351 -5.875 -11.777 1.00 86.25 285 GLU A CA 1
ATOM 2006 C C . GLU A 1 285 ? -7.893 -4.948 -12.875 1.00 86.25 285 GLU A C 1
ATOM 2008 O O . GLU A 1 285 ? -7.272 -3.886 -13.125 1.00 86.25 285 GLU A O 1
#

Radius of gyration: 26.19 Å; chains: 1; bounding box: 80×55×85 Å

Secondary structure (DSSP, 8-state):
--PPPP-----------------PPPP---------------------PPPPPPPP--PPPPPP------------------------PPPPTTS-S-GGG-SEEEE--SS--B--TTTTSSSEEEEEESS--EEPPPPTT---EEEEESS--EEEES--SSPPEEE--SS--EEEE---SSS--EEES---GGGT-EEEE-TTTTT---SSTTPPPPTTTEEE-TT--SS-B-S-TT--EEEETTTTEEEEE-S-SSSBSSEEEEEEETTTTT----STTEEE-

Sequence (285 aa):
MRLRGVVVALVLVLASACGEGRGRKPAVDGGEGGSGPVDVGQAGAGEASAPAAPEGGSGGAEPIDSGDAGEGGRPTGPDAGGAAGGPSFELPVECPGTLEDYTQVVEGSAEADFFTEEELDGQAVILGGVGDDVFPSSPPGAGDCLLGEDGDDRFETAFLSAPSTLVGGPGADTFVLGGSLEDDVAHIVDFRREGDDRIVLDALVYGLDVGTTEEAPTLSQLGVVAGFQGGNSTAGSGVRILYNPEDGGVWYDSDEDGEIAEAVQIAVIDNFSEYDFSLEDWGLE

pLDDT: mean 73.82, std 21.13, range [36.5, 98.44]